Protein AF-A0A543PFN4-F1 (afdb_monomer)

Structure (mmCIF, N/CA/C/O backbone):
data_AF-A0A543PFN4-F1
#
_entry.id   AF-A0A543PFN4-F1
#
loop_
_atom_site.group_PDB
_atom_site.id
_atom_site.type_symbol
_atom_site.label_atom_id
_atom_site.label_alt_id
_atom_site.label_comp_id
_atom_site.label_asym_id
_atom_site.label_entity_id
_atom_site.label_seq_id
_atom_site.pdbx_PDB_ins_code
_atom_site.Cartn_x
_atom_site.Cartn_y
_atom_site.Cartn_z
_atom_site.occupancy
_atom_site.B_iso_or_equiv
_atom_site.auth_seq_id
_atom_site.auth_comp_id
_atom_site.auth_asym_id
_atom_site.auth_atom_id
_atom_site.pdbx_PDB_model_num
ATOM 1 N N . MET A 1 1 ? 2.706 -33.946 -6.725 1.00 44.59 1 MET A N 1
ATOM 2 C CA . MET A 1 1 ? 2.960 -35.315 -6.222 1.00 44.59 1 MET A CA 1
ATOM 3 C C . MET A 1 1 ? 3.548 -35.183 -4.825 1.00 44.59 1 MET A C 1
ATOM 5 O O . MET A 1 1 ? 4.395 -34.318 -4.661 1.00 44.59 1 MET A O 1
ATOM 9 N N . SER A 1 2 ? 3.053 -36.002 -3.886 1.00 44.12 2 SER A N 1
ATOM 10 C CA . SER A 1 2 ? 3.302 -36.035 -2.423 1.00 44.12 2 SER A CA 1
ATOM 11 C C . SER A 1 2 ? 2.624 -34.903 -1.629 1.00 44.12 2 SER A C 1
ATOM 13 O O . SER A 1 2 ? 3.077 -33.772 -1.717 1.00 44.12 2 SER A O 1
ATOM 15 N N . THR A 1 3 ? 1.421 -35.014 -1.039 1.00 48.22 3 THR A N 1
ATOM 16 C CA . THR A 1 3 ? 0.788 -35.905 -0.019 1.00 48.22 3 THR A CA 1
ATOM 17 C C . THR A 1 3 ? 1.288 -35.753 1.420 1.00 48.22 3 THR A C 1
ATOM 19 O O . THR A 1 3 ? 2.405 -36.172 1.700 1.00 48.22 3 THR A O 1
ATOM 22 N N . GLN A 1 4 ? 0.347 -35.317 2.282 1.00 48.16 4 GLN A N 1
ATOM 23 C CA . GLN A 1 4 ? 0.142 -35.650 3.710 1.00 48.16 4 GLN A CA 1
ATOM 24 C C . GLN A 1 4 ? 1.246 -35.217 4.701 1.00 48.16 4 GLN A C 1
ATOM 26 O O . GLN A 1 4 ? 2.416 -35.181 4.368 1.00 48.16 4 GLN A O 1
ATOM 31 N N . ASP A 1 5 ? 0.948 -34.817 5.937 1.00 43.50 5 ASP A N 1
ATOM 32 C CA . ASP A 1 5 ? -0.002 -35.452 6.848 1.00 43.50 5 ASP A CA 1
ATOM 33 C C . ASP A 1 5 ? -0.448 -34.517 7.992 1.00 43.50 5 ASP A C 1
ATOM 35 O O . ASP A 1 5 ? 0.232 -33.550 8.341 1.00 43.50 5 ASP A O 1
ATOM 39 N N . HIS A 1 6 ? -1.612 -34.835 8.551 1.00 47.38 6 HIS A N 1
ATOM 40 C CA . HIS A 1 6 ? -2.284 -34.164 9.657 1.00 47.38 6 HIS A CA 1
ATOM 41 C C . HIS A 1 6 ? -1.731 -34.589 11.024 1.00 47.38 6 HIS A C 1
ATOM 43 O O . HIS A 1 6 ? -1.431 -35.756 11.252 1.00 47.38 6 HIS A O 1
ATOM 49 N N . GLY A 1 7 ? -1.705 -33.650 11.971 1.00 44.53 7 GLY A N 1
ATOM 50 C CA . GLY A 1 7 ? -1.539 -33.925 13.397 1.00 44.53 7 GLY A CA 1
ATOM 51 C C . GLY A 1 7 ? -2.636 -33.220 14.182 1.00 44.53 7 GLY A C 1
ATOM 52 O O . GLY A 1 7 ? -2.530 -32.030 14.459 1.00 44.53 7 GLY A O 1
ATOM 53 N N . ASP A 1 8 ? -3.694 -33.966 14.482 1.00 39.47 8 ASP A N 1
ATOM 54 C CA . ASP A 1 8 ? -4.901 -33.548 15.189 1.00 39.47 8 ASP A CA 1
ATOM 55 C C . ASP A 1 8 ? -4.907 -34.153 16.613 1.00 39.47 8 ASP A C 1
ATOM 57 O O . ASP A 1 8 ? -4.459 -35.283 16.805 1.00 39.47 8 ASP A O 1
ATOM 61 N N . ARG A 1 9 ? -5.499 -33.413 17.563 1.00 38.22 9 ARG A N 1
ATOM 62 C CA . ARG A 1 9 ? -6.119 -33.845 18.844 1.00 38.22 9 ARG A CA 1
ATOM 63 C C . ARG A 1 9 ? -5.319 -34.462 20.012 1.00 38.22 9 ARG A C 1
ATOM 65 O O . ARG A 1 9 ? -4.848 -35.590 19.946 1.00 38.22 9 ARG A O 1
ATOM 72 N N . ALA A 1 10 ? -5.467 -33.821 21.183 1.00 38.88 10 ALA A N 1
ATOM 73 C CA . ALA A 1 10 ? -6.118 -34.342 22.414 1.00 38.88 10 ALA A CA 1
ATOM 74 C C . ALA A 1 10 ? -6.127 -33.209 23.480 1.00 38.88 10 ALA A C 1
ATOM 76 O O . ALA A 1 10 ? -5.078 -32.632 23.726 1.00 38.88 10 ALA A O 1
ATOM 77 N N . ALA A 1 11 ? -7.245 -32.665 23.984 1.00 39.31 11 ALA A N 1
ATOM 78 C CA . ALA A 1 11 ? -8.373 -33.207 24.765 1.00 39.31 11 ALA A CA 1
ATOM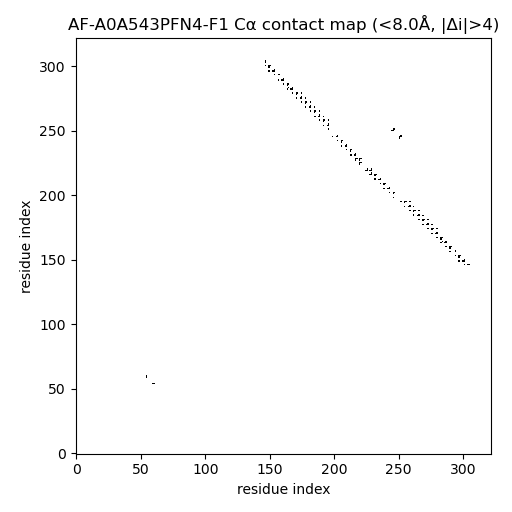 79 C C . ALA A 1 11 ? -8.185 -33.117 26.303 1.00 39.31 11 ALA A C 1
ATOM 81 O O . ALA A 1 11 ? -7.170 -33.562 26.828 1.00 39.31 11 ALA A O 1
ATOM 82 N N . ALA A 1 12 ? -9.260 -32.650 26.966 1.00 38.16 12 ALA A N 1
ATOM 83 C CA . ALA A 1 12 ? -9.566 -32.617 28.411 1.00 38.16 12 ALA A CA 1
ATOM 84 C C . ALA A 1 12 ? -8.877 -31.495 29.233 1.00 38.16 12 ALA A C 1
ATOM 86 O O . ALA A 1 12 ? -7.708 -31.214 29.033 1.00 38.16 12 ALA A O 1
ATOM 87 N N . ASN A 1 13 ? -9.513 -30.805 30.185 1.00 39.38 13 ASN A N 1
ATOM 88 C CA . ASN A 1 13 ? -10.738 -31.096 30.927 1.00 39.38 13 ASN A CA 1
ATOM 89 C C . ASN A 1 13 ? -11.316 -29.799 31.537 1.00 39.38 13 ASN A C 1
ATOM 91 O O . ASN A 1 13 ? -10.564 -28.905 31.919 1.00 39.38 13 ASN A O 1
ATOM 95 N N . ASP A 1 14 ? -12.640 -29.758 31.632 1.00 38.25 14 ASP A N 1
ATOM 96 C CA . ASP A 1 14 ? -13.491 -28.714 32.222 1.00 38.25 14 ASP A CA 1
ATOM 97 C C . ASP A 1 14 ? -13.809 -29.073 33.713 1.00 38.25 14 ASP A C 1
ATOM 99 O O . ASP A 1 14 ? -13.140 -29.948 34.272 1.00 38.25 14 ASP A O 1
ATOM 103 N N . PRO A 1 15 ? -14.813 -28.490 34.396 1.00 55.03 15 PRO A N 1
ATOM 104 C CA . PRO A 1 15 ? -14.722 -27.384 35.351 1.00 55.03 15 PRO A CA 1
ATOM 105 C C . PRO A 1 15 ? -14.960 -27.797 36.818 1.00 55.03 15 PRO A C 1
ATOM 107 O O . PRO A 1 15 ? -15.643 -28.772 37.128 1.00 55.03 15 PRO A O 1
ATOM 110 N N . GLY A 1 16 ? -14.464 -26.984 37.754 1.00 34.06 16 GLY A N 1
ATOM 111 C CA . GLY A 1 16 ? -14.762 -27.096 39.184 1.00 34.06 16 GLY A CA 1
ATOM 112 C C . GLY A 1 16 ? -15.677 -25.974 39.661 1.00 34.06 16 GLY A C 1
ATOM 113 O O . GLY A 1 16 ? -15.199 -24.962 40.165 1.00 34.06 16 GLY A O 1
ATOM 114 N N . ALA A 1 17 ? -16.987 -26.166 39.517 1.00 38.69 17 ALA A N 1
ATOM 115 C CA . ALA A 1 17 ? -18.002 -25.386 40.213 1.00 38.69 17 ALA A CA 1
ATOM 116 C C . ALA A 1 17 ? -17.993 -25.722 41.714 1.00 38.69 17 ALA A C 1
ATOM 118 O O . ALA A 1 17 ? -17.963 -26.894 42.089 1.00 38.69 17 ALA A O 1
ATOM 119 N N . SER A 1 18 ? -18.092 -24.708 42.572 1.00 41.12 18 SER A N 1
ATOM 120 C CA . SER A 1 18 ? -18.587 -24.890 43.936 1.00 41.12 18 SER A CA 1
ATOM 121 C C . SER A 1 18 ? -19.379 -23.655 44.340 1.00 41.12 18 SER A C 1
ATOM 123 O O . SER A 1 18 ? -18.841 -22.558 44.476 1.00 41.12 18 SER A O 1
ATOM 125 N N . ALA A 1 19 ? -20.687 -23.853 44.445 1.00 38.41 19 ALA A N 1
ATOM 126 C CA . ALA A 1 19 ? -21.658 -22.872 44.877 1.00 38.41 19 ALA A CA 1
ATOM 127 C C . ALA A 1 19 ? -21.970 -23.056 46.369 1.00 38.41 19 ALA A C 1
ATOM 129 O O . ALA A 1 19 ? -21.948 -24.173 46.881 1.00 38.41 19 ALA A O 1
ATOM 130 N N . SER A 1 20 ? -22.374 -21.940 46.979 1.00 37.69 20 SER A N 1
ATOM 131 C CA . SER A 1 20 ? -23.335 -21.849 48.087 1.00 37.69 20 SER A CA 1
ATOM 132 C C . SER A 1 20 ? -22.879 -22.307 49.479 1.00 37.69 20 SER A C 1
ATOM 134 O O . SER A 1 20 ? -22.676 -23.487 49.731 1.00 37.69 20 SER A O 1
ATOM 136 N N . ALA A 1 21 ? -22.906 -21.388 50.453 1.00 34.88 21 ALA A N 1
ATOM 137 C CA . ALA A 1 21 ? -24.073 -21.226 51.334 1.00 34.88 21 ALA A CA 1
ATO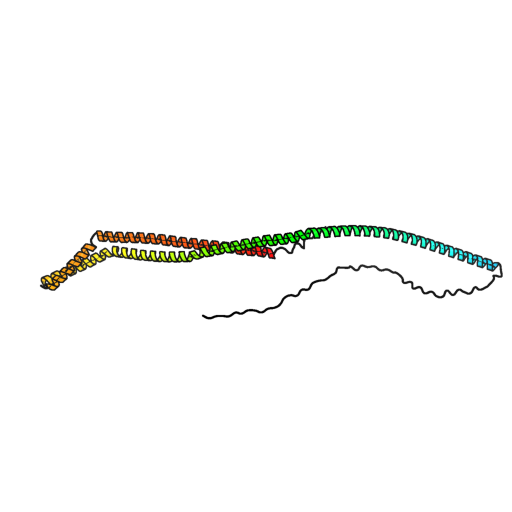M 138 C C . ALA A 1 21 ? -23.741 -20.467 52.645 1.00 34.88 21 ALA A C 1
ATOM 140 O O . ALA A 1 21 ? -22.900 -20.886 53.431 1.00 34.88 21 ALA A O 1
ATOM 141 N N . THR A 1 22 ? -24.557 -19.436 52.898 1.00 35.03 22 THR A N 1
ATOM 142 C CA . THR A 1 22 ? -25.267 -19.132 54.162 1.00 35.03 22 THR A CA 1
ATOM 143 C C . THR A 1 22 ? -24.575 -18.543 55.402 1.00 35.03 22 THR A C 1
ATOM 145 O O . THR A 1 22 ? -23.599 -19.069 55.918 1.00 35.03 22 THR A O 1
ATOM 148 N N . ALA A 1 23 ? -25.323 -17.571 55.950 1.00 37.72 23 ALA A N 1
ATOM 149 C CA . ALA A 1 23 ? -25.496 -17.164 57.351 1.00 37.72 23 ALA A CA 1
ATOM 150 C C . ALA A 1 23 ? -24.407 -16.244 57.934 1.00 37.72 23 ALA A C 1
ATOM 152 O O . ALA A 1 23 ? -23.281 -16.654 58.174 1.00 37.72 23 ALA A O 1
ATOM 153 N N . ALA A 1 24 ? -24.655 -14.935 58.023 1.00 37.72 24 ALA A N 1
ATOM 154 C CA . ALA A 1 24 ? -25.583 -14.254 58.940 1.00 37.72 24 ALA A CA 1
ATOM 155 C C . ALA A 1 24 ? -25.111 -14.332 60.399 1.00 37.72 24 ALA A C 1
ATOM 157 O O . ALA A 1 24 ? -25.132 -15.378 61.044 1.00 37.72 24 ALA A O 1
ATOM 158 N N . GLU A 1 25 ? -24.662 -13.167 60.855 1.00 40.69 25 GLU A N 1
ATOM 159 C CA . GLU A 1 25 ? -24.307 -12.798 62.214 1.00 40.69 25 GLU A CA 1
ATOM 160 C C . GLU A 1 25 ? -25.448 -13.076 63.196 1.00 40.69 25 GLU A C 1
ATOM 162 O O . GLU A 1 25 ? -26.590 -12.712 62.934 1.00 40.69 25 GLU A O 1
ATOM 167 N N . GLU A 1 26 ? -25.121 -13.566 64.391 1.00 37.31 26 GLU A N 1
ATOM 168 C CA . GLU A 1 26 ? -25.907 -13.222 65.573 1.00 37.31 26 GLU A CA 1
ATOM 169 C C . GLU A 1 26 ? -24.992 -13.026 66.782 1.00 37.31 26 GLU A C 1
ATOM 171 O O . GLU A 1 26 ? -24.197 -13.880 67.180 1.00 37.31 26 GLU A O 1
ATOM 176 N N . ARG A 1 27 ? -25.074 -11.807 67.315 1.00 40.34 27 ARG A N 1
ATOM 177 C CA . ARG A 1 27 ? -24.307 -11.283 68.438 1.00 40.34 27 ARG A CA 1
ATOM 178 C C . ARG A 1 27 ? -24.826 -11.883 69.738 1.00 40.34 27 ARG A C 1
ATOM 180 O O . ARG A 1 27 ? -25.995 -11.743 70.081 1.00 40.34 27 ARG A O 1
ATOM 187 N N . THR A 1 28 ? -23.925 -12.459 70.519 1.00 41.06 28 THR A N 1
ATOM 188 C CA . THR A 1 28 ? -24.177 -12.848 71.905 1.00 41.06 28 THR A CA 1
ATOM 189 C C . THR A 1 28 ? -24.062 -11.627 72.824 1.00 41.06 28 THR A C 1
ATOM 191 O O . THR A 1 28 ? -22.956 -11.155 73.090 1.00 41.06 28 THR A O 1
ATOM 194 N N . SER A 1 29 ? -25.185 -11.134 73.349 1.00 45.00 29 SER A N 1
ATOM 195 C CA . SER A 1 29 ? -25.230 -10.297 74.557 1.00 45.00 29 SER A CA 1
ATOM 196 C C . SER A 1 29 ? -26.136 -10.991 75.575 1.00 45.00 29 SER A C 1
ATOM 198 O O . SER A 1 29 ? -27.311 -11.206 75.311 1.00 45.00 29 SER A O 1
ATOM 200 N N . SER A 1 30 ? -25.561 -11.514 76.658 1.00 39.91 30 SER A N 1
ATOM 201 C CA . SER A 1 30 ? -25.662 -10.899 77.989 1.00 39.91 30 SER A CA 1
ATOM 202 C C . SER A 1 30 ? -27.103 -10.759 78.483 1.00 39.91 30 SER A C 1
ATOM 204 O O . SER A 1 30 ? -27.809 -9.838 78.082 1.00 39.91 30 SER A O 1
ATOM 206 N N . THR A 1 31 ? -27.523 -11.627 79.402 1.00 40.31 31 THR A N 1
ATOM 207 C CA . THR A 1 31 ? -27.777 -11.237 80.801 1.00 40.31 31 THR A CA 1
ATOM 208 C C . THR A 1 31 ? -28.222 -12.446 81.620 1.00 40.31 31 THR A C 1
ATOM 210 O O . THR A 1 31 ? -29.062 -13.243 81.203 1.00 40.31 31 THR A O 1
ATOM 213 N N . ASP A 1 32 ? -27.606 -12.564 82.793 1.00 36.50 32 ASP A N 1
ATOM 214 C CA . ASP A 1 32 ? -28.134 -13.249 83.964 1.00 36.50 32 ASP A CA 1
ATOM 215 C C . ASP A 1 32 ? -29.606 -12.871 84.202 1.00 36.50 32 ASP A C 1
ATOM 217 O O . ASP A 1 32 ? -29.969 -11.707 84.071 1.00 36.50 32 ASP A O 1
ATOM 221 N N . ASP A 1 33 ? -30.458 -13.828 84.570 1.00 35.16 33 ASP A N 1
ATOM 222 C CA . ASP A 1 33 ? -30.909 -13.952 85.961 1.00 35.16 33 ASP A CA 1
ATOM 223 C C . ASP A 1 33 ? -32.014 -15.013 86.116 1.00 35.16 33 ASP A C 1
ATOM 225 O O . ASP A 1 33 ? -33.065 -14.984 85.479 1.00 35.16 33 ASP A O 1
ATOM 229 N N . SER A 1 34 ? -31.762 -15.929 87.048 1.00 47.56 34 SER A N 1
ATOM 230 C CA . SER A 1 34 ? -32.707 -16.374 88.075 1.00 47.56 34 SER A CA 1
ATOM 231 C C . SER A 1 34 ? -34.177 -16.624 87.692 1.00 47.56 34 SER A C 1
ATOM 233 O O . SER A 1 34 ? -35.042 -15.766 87.850 1.00 47.56 34 SER A O 1
ATOM 235 N N . ALA A 1 35 ? -34.513 -17.892 87.433 1.00 36.09 35 ALA A N 1
ATOM 236 C CA . ALA A 1 35 ? -35.845 -18.422 87.729 1.00 36.09 35 ALA A CA 1
ATOM 237 C C . ALA A 1 35 ? -35.723 -19.784 88.426 1.00 36.09 35 ALA A C 1
ATOM 239 O O . ALA A 1 35 ? -35.416 -20.814 87.825 1.00 36.09 35 ALA A O 1
ATOM 240 N N . GLY A 1 36 ? -35.927 -19.761 89.744 1.00 40.38 36 GLY A N 1
ATOM 241 C CA . GLY A 1 36 ? -35.867 -20.923 90.616 1.00 40.38 36 GLY A CA 1
ATOM 242 C C . GLY A 1 36 ? -36.894 -21.993 90.248 1.00 40.38 36 GLY A C 1
ATOM 243 O O . GLY A 1 36 ? -38.103 -21.776 90.310 1.00 40.38 36 GLY A O 1
ATOM 244 N N . SER A 1 37 ? -36.397 -23.196 89.962 1.00 38.22 37 SER A N 1
ATOM 245 C CA . SER A 1 37 ? -37.171 -24.434 90.045 1.00 38.22 37 SER A CA 1
ATOM 246 C C . SER A 1 37 ? -37.462 -24.757 91.514 1.00 38.22 37 SER A C 1
ATOM 248 O O . SER A 1 37 ? -36.710 -25.468 92.181 1.00 38.22 37 SER A O 1
ATOM 250 N N . ALA A 1 38 ? -38.577 -24.245 92.033 1.00 39.44 38 ALA A N 1
ATOM 251 C CA . ALA A 1 38 ? -39.166 -24.725 93.278 1.00 39.44 38 ALA A CA 1
ATOM 252 C C . ALA A 1 38 ? -39.851 -26.076 93.017 1.00 39.44 38 ALA A C 1
ATOM 254 O O . ALA A 1 38 ? -41.044 -26.166 92.728 1.00 39.44 38 ALA A O 1
ATOM 255 N N . LYS A 1 39 ? -39.062 -27.150 93.109 1.00 41.78 39 LYS A N 1
ATOM 256 C CA . LYS A 1 39 ? -39.553 -28.525 93.185 1.00 41.78 39 LYS A CA 1
ATOM 257 C C . LYS A 1 39 ? -40.351 -28.665 94.479 1.00 41.78 39 LYS A C 1
ATOM 259 O O . LYS A 1 39 ? -39.794 -28.728 95.572 1.00 41.78 39 LYS A O 1
ATOM 264 N N . GLY A 1 40 ? -41.671 -28.699 94.338 1.00 47.06 40 GLY A N 1
ATOM 265 C CA . GLY A 1 40 ? -42.575 -29.103 95.398 1.00 47.06 40 GLY A CA 1
ATOM 266 C C . GLY A 1 40 ? -42.228 -30.511 95.875 1.00 47.06 40 GLY A C 1
ATOM 267 O O . GLY A 1 40 ? -42.367 -31.482 95.137 1.00 47.06 40 GLY A O 1
ATOM 268 N N . ALA A 1 41 ? -41.815 -30.616 97.132 1.00 38.16 41 ALA A N 1
ATOM 269 C CA . ALA A 1 41 ? -41.883 -31.841 97.903 1.00 38.16 41 ALA A CA 1
ATOM 270 C C . ALA A 1 41 ? -42.653 -31.522 99.183 1.00 38.16 41 ALA A C 1
ATOM 272 O O . ALA A 1 41 ? -42.131 -31.001 100.164 1.00 38.16 41 ALA A O 1
ATOM 273 N N . ARG A 1 42 ? -43.952 -31.820 99.114 1.00 41.66 42 ARG A N 1
ATOM 274 C CA . ARG A 1 42 ? -44.775 -32.173 100.266 1.00 41.66 42 ARG A CA 1
ATOM 275 C C . ARG A 1 42 ? -43.993 -33.162 101.128 1.00 41.66 42 ARG A C 1
ATOM 277 O O . ARG A 1 42 ? -43.566 -34.173 100.583 1.00 41.66 42 ARG A O 1
ATOM 284 N N . GLN A 1 43 ? -43.907 -32.931 102.435 1.00 37.62 43 GLN A N 1
ATOM 285 C CA . GLN A 1 43 ? -44.125 -33.964 103.455 1.00 37.62 43 GLN A CA 1
ATOM 286 C C . GLN A 1 43 ? -43.941 -33.391 104.862 1.00 37.62 43 GLN A C 1
ATOM 288 O O . GLN A 1 43 ? -42.921 -32.793 105.180 1.00 37.62 43 GLN A O 1
ATOM 293 N N . GLY A 1 44 ? -44.927 -33.658 105.719 1.00 36.44 44 GLY A N 1
ATOM 294 C CA . GLY A 1 44 ? -44.655 -33.869 107.136 1.00 36.44 44 GLY A CA 1
ATOM 295 C C . GLY A 1 44 ? -44.793 -32.669 108.063 1.00 36.44 44 GLY A C 1
ATOM 296 O O . GLY A 1 44 ? -44.012 -32.547 109.000 1.00 36.44 44 GLY A O 1
ATOM 297 N N . GLY A 1 45 ? -45.822 -31.837 107.884 1.00 36.09 45 GLY A N 1
ATOM 298 C CA . GLY A 1 45 ? -46.397 -31.121 109.023 1.00 36.09 45 GLY A CA 1
ATOM 299 C C . GLY A 1 45 ? -46.919 -32.145 110.032 1.00 36.09 45 GLY A C 1
ATOM 300 O O . GLY A 1 45 ? -48.045 -32.618 109.913 1.00 36.09 45 GLY A O 1
ATOM 301 N N . LYS A 1 46 ? -46.072 -32.535 110.988 1.00 39.66 46 LYS A N 1
ATOM 302 C CA . LYS A 1 46 ? -46.458 -33.273 112.188 1.00 39.66 46 LYS A CA 1
ATOM 303 C C . LYS A 1 46 ? -47.267 -32.301 113.040 1.00 39.66 46 LYS A C 1
ATOM 305 O O . LYS A 1 46 ? -46.706 -31.531 113.813 1.00 39.66 46 LYS A O 1
ATOM 310 N N . THR A 1 47 ? -48.580 -32.284 112.832 1.00 41.47 47 THR A N 1
ATOM 311 C CA . THR A 1 47 ? -49.522 -31.695 113.782 1.00 41.47 47 THR A CA 1
ATOM 312 C C . THR A 1 47 ? -49.253 -32.330 115.149 1.00 41.47 47 THR A C 1
ATOM 314 O O . THR A 1 47 ? -49.270 -33.563 115.239 1.00 41.47 47 THR A O 1
ATOM 317 N N . PRO A 1 48 ? -48.955 -31.547 116.199 1.00 43.53 48 PRO A N 1
ATOM 318 C CA . PRO A 1 48 ? -48.986 -32.069 117.553 1.00 43.53 48 PRO A CA 1
ATOM 319 C C . PRO A 1 48 ? -50.414 -32.554 117.822 1.00 43.53 48 PRO A C 1
ATOM 321 O O . PRO A 1 48 ? -51.378 -31.943 117.354 1.00 43.53 48 PRO A O 1
ATOM 324 N N . ALA A 1 49 ? -50.541 -33.692 118.502 1.00 39.53 49 ALA A N 1
ATOM 325 C CA . ALA A 1 49 ? -51.822 -34.172 118.999 1.00 39.53 49 ALA A CA 1
ATOM 326 C C . ALA A 1 49 ? -52.556 -33.024 119.725 1.00 39.53 49 ALA A C 1
ATOM 328 O O . ALA A 1 49 ? -51.882 -32.227 120.385 1.00 39.53 49 ALA A O 1
ATOM 329 N N . PRO A 1 50 ? -53.890 -32.899 119.612 1.00 42.22 50 PRO A N 1
ATOM 330 C CA . PRO A 1 50 ? -54.626 -32.035 120.520 1.00 42.22 50 PRO A CA 1
ATOM 331 C C . PRO A 1 50 ? -54.416 -32.608 121.922 1.00 42.22 50 PRO A C 1
ATOM 333 O O . PRO A 1 50 ? -54.902 -33.696 122.224 1.00 42.22 50 PRO A O 1
ATOM 336 N N . ASP A 1 51 ? -53.605 -31.933 122.734 1.00 39.34 51 ASP A N 1
ATOM 337 C CA . ASP A 1 51 ? -53.539 -32.232 124.155 1.00 39.34 51 ASP A CA 1
ATOM 338 C C . ASP A 1 51 ? -54.876 -31.765 124.729 1.00 39.34 51 ASP A C 1
ATOM 340 O O . ASP A 1 51 ? -55.166 -30.568 124.785 1.00 39.34 51 ASP A O 1
ATOM 344 N N . ASP A 1 52 ? -55.728 -32.743 125.017 1.00 48.66 52 ASP A N 1
ATOM 345 C CA . ASP A 1 52 ? -57.106 -32.626 125.488 1.00 48.66 52 ASP A CA 1
ATOM 346 C C . ASP A 1 52 ? -57.106 -32.179 126.961 1.00 48.66 52 ASP A C 1
ATOM 348 O O . ASP A 1 52 ? -57.553 -32.880 127.865 1.00 48.66 52 ASP A O 1
ATOM 352 N N . SER A 1 53 ? -56.499 -31.018 127.217 1.00 49.88 53 SER A N 1
ATOM 353 C CA . SER A 1 53 ? -56.448 -30.376 128.527 1.00 49.88 53 SER A CA 1
ATOM 354 C C . SER A 1 53 ? -57.520 -29.294 128.585 1.00 49.88 53 SER A C 1
ATOM 356 O O . SER A 1 53 ? -57.340 -28.150 128.163 1.00 49.88 53 SER A O 1
ATOM 358 N N . THR A 1 54 ? -58.684 -29.676 129.104 1.00 48.91 54 THR A N 1
ATOM 359 C CA . THR A 1 54 ? -59.689 -28.732 129.594 1.00 48.91 54 THR A CA 1
ATOM 360 C C . THR A 1 54 ? -59.065 -27.868 130.700 1.00 48.91 54 THR A C 1
ATOM 362 O O . THR A 1 54 ? -58.556 -28.420 131.673 1.00 48.91 54 THR A O 1
ATOM 365 N N . PRO A 1 55 ? -59.052 -26.528 130.574 1.00 50.75 55 PRO A N 1
ATOM 366 C CA . PRO A 1 55 ? -58.456 -25.657 131.584 1.00 50.75 55 PRO A CA 1
ATOM 367 C C . PRO A 1 55 ? -59.344 -25.594 132.837 1.00 50.75 55 PRO A C 1
ATOM 369 O O . PRO A 1 55 ? -60.451 -25.059 132.785 1.00 50.75 55 PRO A O 1
ATOM 372 N N . ASP A 1 56 ? -58.842 -26.104 133.965 1.00 53.75 56 ASP A N 1
ATOM 373 C CA . ASP A 1 56 ? -59.599 -26.257 135.220 1.00 53.75 56 ASP A CA 1
ATOM 374 C C . ASP A 1 56 ? -59.529 -25.031 136.160 1.00 53.75 56 ASP A C 1
ATOM 376 O O . ASP A 1 56 ? -60.109 -25.048 137.249 1.00 53.75 56 ASP A O 1
ATOM 380 N N . THR A 1 57 ? -58.885 -23.918 135.764 1.00 60.50 57 THR A N 1
ATOM 381 C CA . THR A 1 57 ? -58.898 -22.666 136.552 1.00 60.50 57 THR A CA 1
ATOM 382 C C . THR A 1 57 ? -58.995 -21.373 135.721 1.00 60.50 57 THR A C 1
ATOM 384 O O . THR A 1 57 ? -58.419 -21.222 134.643 1.00 60.50 57 THR A O 1
ATOM 387 N N . LEU A 1 58 ? -59.708 -20.371 136.261 1.00 67.19 58 LEU A N 1
ATOM 388 C CA . LEU A 1 58 ? -59.964 -19.062 135.627 1.00 67.19 58 LEU A CA 1
ATOM 389 C C . LEU A 1 58 ? -58.675 -18.284 135.273 1.00 67.19 58 LEU A C 1
ATOM 391 O O . LEU A 1 58 ? -58.655 -17.518 134.307 1.00 67.19 58 LEU A O 1
ATOM 395 N N . GLY A 1 59 ? -57.601 -18.469 136.049 1.00 73.44 59 GLY A N 1
ATOM 396 C CA . GLY A 1 59 ? -56.309 -17.806 135.837 1.00 73.44 59 GLY A CA 1
ATOM 397 C C . GLY A 1 59 ? -55.584 -18.280 134.574 1.00 73.44 59 GLY A C 1
ATOM 398 O O . GLY A 1 59 ? -55.040 -17.455 133.838 1.00 73.44 59 GLY A O 1
ATOM 399 N N . GLU A 1 60 ? -55.645 -19.580 134.279 1.00 65.88 60 GLU A N 1
ATOM 400 C CA . GLU A 1 60 ? -55.064 -20.182 133.072 1.00 65.88 60 GLU A CA 1
ATOM 401 C C . GLU A 1 60 ? -55.861 -19.810 131.822 1.00 65.88 60 GLU A C 1
ATOM 403 O O . GLU A 1 60 ? -55.276 -19.438 130.806 1.00 65.88 60 GLU A O 1
ATOM 408 N N . LEU A 1 61 ? -57.192 -19.763 131.931 1.00 72.38 61 LEU A N 1
ATOM 409 C CA . LEU A 1 61 ? -58.071 -19.249 130.878 1.00 72.38 61 LEU A CA 1
ATOM 410 C C . LEU A 1 61 ? -57.733 -17.800 130.496 1.00 72.38 61 LEU A C 1
ATOM 412 O O . LEU A 1 61 ? -57.671 -17.482 129.313 1.00 72.38 61 LEU A O 1
ATOM 416 N N . MET A 1 62 ? -57.455 -16.925 131.469 1.00 77.38 62 MET A N 1
ATOM 417 C CA . MET A 1 62 ? -57.084 -15.524 131.214 1.00 77.38 62 MET A CA 1
ATOM 418 C C . MET A 1 62 ? -55.667 -15.360 130.640 1.00 77.38 62 MET A C 1
ATOM 420 O O . MET A 1 62 ? -55.414 -14.410 129.893 1.00 77.38 62 MET A O 1
ATOM 424 N N . ALA A 1 63 ? -54.731 -16.244 130.993 1.00 77.38 63 ALA A N 1
ATOM 425 C CA . ALA A 1 63 ? -53.383 -16.258 130.427 1.00 77.38 63 ALA A CA 1
ATOM 426 C C . ALA A 1 63 ? -53.393 -16.763 128.975 1.00 77.38 63 ALA A C 1
ATOM 428 O O . ALA A 1 63 ? -52.810 -16.120 128.101 1.00 77.38 63 ALA A O 1
ATOM 429 N N . GLU A 1 64 ? -54.134 -17.837 128.705 1.00 79.44 64 GLU A N 1
ATOM 430 C CA . GLU A 1 64 ? -54.350 -18.377 127.362 1.00 79.44 64 GLU A CA 1
ATOM 431 C C . GLU A 1 64 ? -55.125 -17.386 126.481 1.00 79.44 64 GLU A C 1
ATOM 433 O O . GLU A 1 64 ? -54.782 -17.198 125.314 1.00 79.44 64 GLU A O 1
ATOM 438 N N . LEU A 1 65 ? -56.095 -16.648 127.041 1.00 82.88 65 LEU A N 1
ATOM 439 C CA . LEU A 1 65 ? -56.785 -15.579 126.317 1.00 82.88 65 LEU A CA 1
ATOM 440 C C . LEU A 1 65 ? -55.813 -14.472 125.896 1.00 82.88 65 LEU A C 1
ATOM 442 O O . LEU A 1 65 ? -55.812 -14.080 124.735 1.00 82.88 65 LEU A O 1
ATOM 446 N N . ARG A 1 66 ? -54.959 -13.984 126.811 1.00 82.81 66 ARG A N 1
ATOM 447 C CA . ARG A 1 66 ? -53.951 -12.950 126.501 1.00 82.81 66 ARG A CA 1
ATOM 448 C C . ARG A 1 66 ? -52.920 -13.440 125.491 1.00 82.81 66 ARG A C 1
ATOM 450 O O . ARG A 1 66 ? -52.541 -12.679 124.602 1.00 82.81 66 ARG A O 1
ATOM 457 N N . LYS A 1 67 ? -52.493 -14.699 125.605 1.00 84.19 67 LYS A N 1
ATOM 458 C CA . LYS A 1 67 ? -51.580 -15.340 124.658 1.00 84.19 67 LYS A CA 1
ATOM 459 C C . LYS A 1 67 ? -52.201 -15.387 123.264 1.00 84.19 67 LYS A C 1
ATOM 461 O O . LYS A 1 67 ? -51.628 -14.795 122.349 1.00 84.19 67 LYS A O 1
ATOM 466 N N . ARG A 1 68 ? -53.415 -15.936 123.140 1.00 82.44 68 ARG A N 1
ATOM 467 C CA . ARG A 1 68 ? -54.193 -15.955 121.889 1.00 82.44 68 ARG A CA 1
ATOM 468 C C . ARG A 1 68 ? -54.446 -14.557 121.342 1.00 82.44 68 ARG A C 1
ATOM 470 O O . ARG A 1 68 ? -54.380 -14.360 120.137 1.00 82.44 68 ARG A O 1
ATOM 477 N N . GLN A 1 69 ? -54.702 -13.570 122.198 1.00 84.31 69 GLN A N 1
ATOM 478 C CA . GLN A 1 69 ? -54.918 -12.181 121.788 1.00 84.31 69 GLN A CA 1
ATOM 479 C C . GLN A 1 69 ? -53.633 -11.546 121.233 1.00 84.31 69 GLN A C 1
ATOM 481 O O . GLN A 1 69 ? -53.686 -10.819 120.242 1.00 84.31 69 GLN A O 1
ATOM 486 N N . SER A 1 70 ? -52.475 -11.852 121.827 1.00 83.56 70 SER A N 1
ATOM 487 C CA . SER A 1 70 ? -51.171 -11.401 121.327 1.00 83.56 70 SER A CA 1
ATOM 488 C C . SER A 1 70 ? -50.775 -12.108 120.026 1.00 83.56 70 SER A C 1
ATOM 490 O O . SER A 1 70 ? -50.305 -11.449 119.102 1.00 83.56 70 SER A O 1
ATOM 492 N N . GLU A 1 71 ? -51.046 -13.412 119.916 1.00 85.00 71 GLU A N 1
ATOM 493 C CA . GLU A 1 71 ? -50.835 -14.216 118.707 1.00 85.00 71 GLU A CA 1
ATOM 494 C C . GLU A 1 71 ? -51.761 -13.755 117.574 1.00 85.00 71 GLU A C 1
ATOM 496 O O . GLU A 1 71 ? -51.340 -13.632 116.427 1.00 85.00 71 GLU A O 1
ATOM 501 N N . LEU A 1 72 ? -53.009 -13.398 117.887 1.00 86.06 72 LEU A N 1
ATOM 502 C CA . LEU A 1 72 ? -53.924 -12.754 116.945 1.00 86.06 72 LEU A CA 1
ATOM 503 C C . LEU A 1 72 ? -53.394 -11.391 116.501 1.00 86.06 72 LEU A C 1
ATOM 505 O O . LEU A 1 72 ? -53.401 -11.100 115.310 1.00 86.06 72 LEU A O 1
ATOM 509 N N . ALA A 1 73 ? -52.902 -10.558 117.419 1.00 85.88 73 ALA A N 1
ATOM 510 C CA . ALA A 1 73 ? -52.366 -9.243 117.077 1.00 85.88 73 ALA A CA 1
ATOM 511 C C . ALA A 1 73 ? -51.123 -9.333 116.172 1.00 85.88 73 ALA A C 1
ATOM 513 O O . ALA A 1 73 ? -51.007 -8.571 115.207 1.00 85.88 73 ALA A O 1
ATOM 514 N N . THR A 1 74 ? -50.212 -10.274 116.435 1.00 87.94 74 THR A N 1
ATOM 515 C CA . THR A 1 74 ? -49.043 -10.521 115.577 1.00 87.94 74 THR A CA 1
ATOM 516 C C . THR A 1 74 ? -49.449 -11.103 114.227 1.00 87.94 74 THR A C 1
ATOM 518 O O . THR A 1 74 ? -48.965 -10.616 113.205 1.00 87.94 74 THR A O 1
ATOM 521 N N . THR A 1 75 ? -50.397 -12.043 114.194 1.00 87.88 75 THR A N 1
ATOM 522 C CA . THR A 1 75 ? -50.941 -12.618 112.951 1.00 87.88 75 THR A CA 1
ATOM 523 C C . THR A 1 75 ? -51.646 -11.556 112.106 1.00 87.88 75 THR A C 1
ATOM 525 O O . THR A 1 75 ? -51.433 -11.481 110.899 1.00 87.88 75 THR A O 1
ATOM 528 N N . ILE A 1 76 ? -52.421 -10.660 112.724 1.00 88.12 76 ILE A N 1
ATOM 529 C CA . ILE A 1 76 ? -53.060 -9.523 112.046 1.00 88.12 76 ILE A CA 1
ATOM 530 C C . ILE A 1 76 ? -52.001 -8.565 111.489 1.00 88.12 76 ILE A C 1
ATOM 532 O O . ILE A 1 76 ? -52.132 -8.094 110.359 1.00 88.12 76 ILE A O 1
ATOM 536 N N . LYS A 1 77 ? -50.937 -8.275 112.248 1.00 90.81 77 LYS A N 1
ATOM 537 C CA . LYS A 1 77 ? -49.845 -7.401 111.794 1.00 90.81 77 LYS A CA 1
ATOM 538 C C . LYS A 1 77 ? -49.083 -8.011 110.612 1.00 90.81 77 LYS A C 1
ATOM 540 O O . LYS A 1 77 ? -48.844 -7.310 109.631 1.00 90.81 77 LYS A O 1
ATOM 545 N N . GLN A 1 78 ? -48.749 -9.300 110.677 1.00 88.88 78 GLN A N 1
ATOM 546 C CA . GLN A 1 78 ? -48.115 -10.037 109.578 1.00 88.88 78 GLN A CA 1
ATOM 547 C C . GLN A 1 78 ? -49.038 -10.137 108.355 1.00 88.88 78 GLN A C 1
ATOM 549 O O . GLN A 1 78 ? -48.590 -9.916 107.233 1.00 88.88 78 GLN A O 1
ATOM 554 N N . GLY A 1 79 ? -50.334 -10.379 108.568 1.00 89.88 79 GLY A N 1
ATOM 555 C CA . GLY A 1 79 ? -51.346 -10.399 107.513 1.00 89.88 79 GLY A CA 1
ATOM 556 C C . GLY A 1 79 ? -51.464 -9.058 106.788 1.00 89.88 79 GLY A C 1
ATOM 557 O O . GLY A 1 79 ? -51.443 -9.028 105.562 1.00 89.88 79 GLY A O 1
ATOM 558 N N . LYS A 1 80 ? -51.494 -7.938 107.525 1.00 91.19 80 LYS A N 1
ATOM 559 C CA . LYS A 1 80 ? -51.495 -6.584 106.940 1.00 91.19 80 LYS A CA 1
ATOM 560 C C . LYS A 1 80 ? -50.226 -6.287 106.146 1.00 91.19 80 LYS A C 1
ATOM 562 O O . LYS A 1 80 ? -50.321 -5.743 105.051 1.00 91.19 80 LYS A O 1
ATOM 567 N N . ALA A 1 81 ? -49.056 -6.654 106.672 1.00 88.88 81 ALA A N 1
ATOM 568 C CA . ALA A 1 81 ? -47.792 -6.479 105.958 1.00 88.88 81 ALA A CA 1
ATOM 569 C C . ALA A 1 81 ? -47.760 -7.302 104.658 1.00 88.88 81 ALA A C 1
ATOM 571 O O . ALA A 1 81 ? -47.377 -6.787 103.615 1.00 88.88 81 ALA A O 1
ATOM 572 N N . SER A 1 82 ? -48.237 -8.550 104.697 1.00 90.31 82 SER A N 1
ATOM 573 C CA . SER A 1 82 ? -48.326 -9.411 103.513 1.00 90.31 82 SER A CA 1
ATOM 574 C C . SER A 1 82 ? -49.364 -8.923 102.495 1.00 90.31 82 SER A C 1
ATOM 576 O O . SER A 1 82 ? -49.163 -9.096 101.295 1.00 90.31 82 SER A O 1
ATOM 578 N N . LEU A 1 83 ? -50.462 -8.307 102.946 1.00 91.75 83 LEU A N 1
ATOM 579 C CA . LEU A 1 83 ? -51.445 -7.676 102.064 1.00 91.75 83 LEU A CA 1
ATOM 580 C C . LEU A 1 83 ? -50.838 -6.462 101.350 1.00 91.75 83 LEU A C 1
ATOM 582 O O . LEU A 1 83 ? -50.916 -6.391 100.130 1.00 91.75 83 LEU A O 1
ATOM 586 N N . ALA A 1 84 ? -50.180 -5.566 102.090 1.00 92.06 84 ALA A N 1
ATOM 587 C CA . ALA A 1 84 ? -49.524 -4.390 101.519 1.00 92.06 84 ALA A CA 1
ATOM 588 C C . ALA A 1 84 ? -48.418 -4.773 100.518 1.00 92.06 84 ALA A C 1
ATOM 590 O O . ALA A 1 84 ? -48.297 -4.159 99.459 1.00 92.06 84 ALA A O 1
ATOM 591 N N . ASP A 1 85 ? -47.642 -5.822 100.813 1.00 93.00 85 ASP A N 1
ATOM 592 C CA . ASP A 1 85 ? -46.623 -6.335 99.894 1.00 93.00 85 ASP A CA 1
ATOM 593 C C . ASP A 1 85 ? -47.255 -6.942 98.628 1.00 93.00 85 ASP A C 1
ATOM 595 O O . ASP A 1 85 ? -46.820 -6.652 97.513 1.00 93.00 85 ASP A O 1
ATOM 599 N N . ARG A 1 86 ? -48.360 -7.694 98.766 1.00 93.81 86 ARG A N 1
ATOM 600 C CA . ARG A 1 86 ? -49.140 -8.187 97.616 1.00 93.81 86 ARG A CA 1
ATOM 601 C C . ARG A 1 86 ? -49.749 -7.058 96.787 1.00 93.81 86 ARG A C 1
ATOM 603 O O . ARG A 1 86 ? -49.741 -7.155 95.565 1.00 93.81 86 ARG A O 1
ATOM 610 N N . GLU A 1 87 ? -50.260 -6.001 97.411 1.00 93.50 87 GLU A N 1
ATOM 611 C CA . GLU A 1 87 ? -50.791 -4.823 96.713 1.00 93.50 87 GLU A CA 1
ATOM 612 C C . GLU A 1 87 ? -49.688 -4.088 95.941 1.00 93.50 87 GLU A C 1
ATOM 614 O O . GLU A 1 87 ? -49.877 -3.744 94.773 1.00 93.50 87 GLU A O 1
ATOM 619 N N . SER A 1 88 ? -48.511 -3.914 96.549 1.00 92.38 88 SER A N 1
ATOM 620 C CA . SER A 1 88 ? -47.326 -3.347 95.892 1.00 92.38 88 SER A CA 1
ATOM 621 C C . SER A 1 88 ? -46.883 -4.194 94.691 1.00 92.38 88 SER A C 1
ATOM 623 O O . SER A 1 88 ? -46.702 -3.674 93.585 1.00 92.38 88 SER A O 1
ATOM 625 N N . GLN A 1 89 ? -46.797 -5.519 94.859 1.00 93.06 89 GLN A N 1
ATOM 626 C CA . GLN A 1 89 ? -46.504 -6.449 93.765 1.00 93.06 89 GLN A CA 1
ATOM 627 C C . GLN A 1 89 ? -47.566 -6.380 92.662 1.00 93.06 89 GLN A C 1
ATOM 629 O O . GLN A 1 89 ? -47.221 -6.334 91.483 1.00 93.06 89 GLN A O 1
ATOM 634 N N . GLN A 1 90 ? -48.850 -6.299 93.017 1.00 95.06 90 GLN A N 1
ATOM 635 C CA . GLN A 1 90 ? -49.937 -6.159 92.051 1.00 95.06 90 GLN A CA 1
ATOM 636 C C . GLN A 1 90 ? -49.827 -4.849 91.259 1.00 95.06 90 GLN A C 1
ATOM 638 O O . GLN A 1 90 ? -50.036 -4.853 90.046 1.00 95.06 90 GLN A O 1
ATOM 643 N N . GLN A 1 91 ? -49.487 -3.730 91.906 1.00 94.56 91 GLN A N 1
ATOM 644 C CA . GLN A 1 91 ? -49.252 -2.460 91.213 1.00 94.56 91 GLN A CA 1
ATOM 645 C C . GLN A 1 91 ? -48.046 -2.538 90.269 1.00 94.56 91 GLN A C 1
ATOM 647 O O . GLN A 1 91 ? -48.129 -2.056 89.138 1.00 94.56 91 GLN A O 1
ATOM 652 N N . LYS A 1 92 ? -46.954 -3.191 90.691 1.00 95.69 92 LYS A N 1
ATOM 653 C CA . LYS A 1 92 ? -45.772 -3.415 89.846 1.00 95.69 92 LYS A CA 1
ATOM 654 C C . LYS A 1 92 ? -46.115 -4.250 88.611 1.00 95.69 92 LYS A C 1
ATOM 656 O O . LYS A 1 92 ? -45.784 -3.835 87.504 1.00 95.69 92 LYS A O 1
ATOM 661 N N . VAL A 1 93 ? -46.839 -5.357 88.789 1.00 95.19 93 VAL A N 1
ATOM 662 C CA . VAL A 1 93 ? -47.301 -6.209 87.683 1.00 95.19 93 VAL A CA 1
ATOM 663 C C . VAL A 1 93 ? -48.206 -5.424 86.737 1.00 95.19 93 VAL A C 1
ATOM 665 O O . VAL A 1 93 ? -47.993 -5.476 85.534 1.00 95.19 93 VAL A O 1
ATOM 668 N N . LYS A 1 94 ? -49.159 -4.630 87.249 1.00 95.12 94 LYS A N 1
ATOM 669 C CA . LYS A 1 94 ? -50.012 -3.770 86.406 1.00 95.12 94 LYS A CA 1
ATOM 670 C C . LYS A 1 94 ? -49.198 -2.791 85.561 1.00 95.12 94 LYS A C 1
ATOM 672 O O . LYS A 1 94 ? -49.509 -2.609 84.388 1.00 95.12 94 LYS A O 1
ATOM 677 N N . LYS A 1 95 ? -48.167 -2.169 86.142 1.00 95.62 95 LYS A N 1
ATOM 678 C CA . LYS A 1 95 ? -47.282 -1.261 85.405 1.00 95.62 95 LYS A CA 1
ATOM 679 C C . LYS A 1 95 ? -46.511 -2.004 84.311 1.00 95.62 95 LYS A C 1
ATOM 681 O O . LYS A 1 95 ? -46.518 -1.557 83.174 1.00 95.62 95 LYS A O 1
ATOM 686 N N . GLN A 1 96 ? -45.921 -3.155 84.638 1.00 95.31 96 GLN A N 1
ATOM 687 C CA . GLN A 1 96 ? -45.204 -3.985 83.664 1.00 95.31 96 GLN A CA 1
ATOM 688 C C . GLN A 1 96 ? -46.111 -4.457 82.523 1.00 95.31 96 GLN A C 1
ATOM 690 O O . GLN A 1 96 ? -45.676 -4.483 81.379 1.00 95.31 96 GLN A O 1
ATOM 695 N N . LEU A 1 97 ? -47.371 -4.786 82.818 1.00 94.31 97 LEU A N 1
ATOM 696 C CA . LEU A 1 97 ? -48.354 -5.198 81.816 1.00 94.31 97 LEU A CA 1
ATOM 697 C C . LEU A 1 97 ? -48.690 -4.041 80.863 1.00 94.31 97 LEU A C 1
ATOM 699 O O . LEU A 1 97 ? -48.658 -4.221 79.654 1.00 94.31 97 LEU A O 1
ATOM 703 N N . ALA A 1 98 ? -48.889 -2.831 81.398 1.00 95.00 98 ALA A N 1
ATOM 704 C CA . ALA A 1 98 ? -49.101 -1.638 80.579 1.00 95.00 98 ALA A CA 1
ATOM 705 C C . ALA A 1 98 ? -47.875 -1.267 79.720 1.00 95.00 98 ALA A C 1
ATOM 707 O O . ALA A 1 98 ? -48.034 -0.778 78.604 1.00 95.00 98 ALA A O 1
ATOM 708 N N . ASP A 1 99 ? -46.658 -1.475 80.228 1.00 95.62 99 ASP A N 1
ATOM 709 C CA . ASP A 1 99 ? -45.426 -1.238 79.467 1.00 95.62 99 ASP A CA 1
ATOM 710 C C . ASP A 1 99 ? -45.235 -2.299 78.363 1.00 95.62 99 ASP A C 1
ATOM 712 O O . ASP A 1 99 ? -44.846 -1.949 77.250 1.00 95.62 99 ASP A O 1
ATOM 716 N N . LEU A 1 100 ? -45.585 -3.565 78.629 1.00 94.81 100 LEU A N 1
ATOM 717 C CA . LEU A 1 100 ? -45.602 -4.639 77.628 1.00 94.81 100 LEU A CA 1
ATOM 718 C C . LEU A 1 100 ? -46.637 -4.392 76.525 1.00 94.81 100 LEU A C 1
ATOM 720 O O . LEU A 1 100 ? -46.308 -4.573 75.358 1.00 94.81 100 LEU A O 1
ATOM 724 N N . ASP A 1 101 ? -47.845 -3.937 76.868 1.00 94.88 101 ASP A N 1
ATOM 725 C CA . ASP A 1 101 ? -48.880 -3.608 75.877 1.00 94.88 101 ASP A CA 1
ATOM 726 C C . ASP A 1 101 ? -48.427 -2.470 74.949 1.00 94.88 101 ASP A C 1
ATOM 728 O O . ASP A 1 101 ? -48.635 -2.528 73.736 1.00 94.88 101 ASP A O 1
ATOM 732 N N . ARG A 1 102 ? -47.759 -1.443 75.499 1.00 95.38 102 ARG A N 1
ATOM 733 C CA . ARG A 1 102 ? -47.161 -0.372 74.683 1.00 95.38 102 ARG A CA 1
ATOM 734 C C . ARG A 1 102 ? -46.071 -0.911 73.765 1.00 95.38 102 ARG A C 1
ATOM 736 O O . ARG A 1 102 ? -46.117 -0.641 72.569 1.00 95.38 102 ARG A O 1
ATOM 743 N N . ALA A 1 103 ? -45.142 -1.699 74.306 1.00 94.81 103 ALA A N 1
ATOM 744 C CA . ALA A 1 103 ? -44.058 -2.289 73.529 1.00 94.81 103 ALA A CA 1
ATOM 745 C C . ALA A 1 103 ? -44.583 -3.203 72.409 1.00 94.81 103 ALA A C 1
ATOM 747 O O . ALA A 1 103 ? -44.069 -3.157 71.296 1.00 94.81 103 ALA A O 1
ATOM 748 N N . ALA A 1 104 ? -45.632 -3.990 72.669 1.00 94.12 104 ALA A N 1
ATOM 749 C CA . ALA A 1 104 ? -46.279 -4.822 71.658 1.00 94.12 104 ALA A CA 1
ATOM 750 C C . ALA A 1 104 ? -46.888 -3.975 70.529 1.00 94.12 104 ALA A C 1
ATOM 752 O O . ALA A 1 104 ? -46.662 -4.273 69.357 1.00 94.12 104 ALA A O 1
ATOM 753 N N . GLY A 1 105 ? -47.589 -2.888 70.871 1.00 96.69 105 GLY A N 1
ATOM 754 C CA . GLY A 1 105 ? -48.139 -1.959 69.880 1.00 96.69 105 GLY A CA 1
ATOM 755 C C . GLY A 1 105 ? -47.064 -1.250 69.046 1.00 96.69 105 GLY A C 1
ATOM 756 O O . GLY A 1 105 ? -47.231 -1.084 67.840 1.00 96.69 105 GLY A O 1
ATOM 757 N N . ASP A 1 106 ? -45.942 -0.861 69.653 1.00 96.81 106 ASP A N 1
ATOM 758 C CA . ASP A 1 106 ? -44.809 -0.256 68.936 1.00 96.81 106 ASP A CA 1
ATOM 759 C C . ASP A 1 106 ? -44.115 -1.260 68.002 1.00 96.81 106 ASP A C 1
ATOM 761 O O . ASP A 1 106 ? -43.722 -0.911 66.884 1.00 96.81 106 ASP A O 1
ATOM 765 N N . LEU A 1 107 ? -44.017 -2.523 68.421 1.00 94.94 107 LEU A N 1
ATOM 766 C CA . LEU A 1 107 ? -43.440 -3.599 67.618 1.00 94.94 107 LEU A CA 1
ATOM 767 C C . LEU A 1 107 ? -44.337 -3.954 66.422 1.00 94.94 107 LEU A C 1
ATOM 769 O O . LEU A 1 107 ? -43.833 -4.207 65.330 1.00 94.94 107 LEU A O 1
ATOM 773 N N . GLU A 1 108 ? -45.660 -3.909 66.593 1.00 95.94 108 GLU A N 1
ATOM 774 C CA . GLU A 1 108 ? -46.627 -4.102 65.506 1.00 95.94 108 GLU A CA 1
ATOM 775 C C . GLU A 1 108 ? -46.579 -2.967 64.472 1.00 95.94 108 GLU A C 1
ATOM 777 O O . GLU A 1 108 ? -46.576 -3.234 63.266 1.00 95.94 108 GLU A O 1
ATOM 782 N N . ARG A 1 109 ? -46.443 -1.709 64.919 1.00 95.75 109 ARG A N 1
ATOM 783 C CA . ARG A 1 109 ? -46.200 -0.570 64.013 1.00 95.75 109 ARG A CA 1
ATOM 784 C C . ARG A 1 109 ? -44.901 -0.749 63.240 1.00 95.75 109 ARG A C 1
ATOM 786 O O . ARG A 1 109 ? -44.927 -0.751 62.017 1.00 95.75 109 ARG A O 1
ATOM 793 N N . THR A 1 110 ? -43.802 -1.028 63.944 1.00 96.25 110 THR A N 1
ATOM 794 C CA . THR A 1 110 ? -42.489 -1.272 63.322 1.00 96.25 110 THR A CA 1
ATOM 795 C C . THR A 1 110 ? -42.547 -2.404 62.294 1.00 96.25 110 THR A C 1
ATOM 797 O O . THR A 1 110 ? -41.937 -2.308 61.230 1.00 96.25 110 THR A O 1
ATOM 800 N N . ARG A 1 111 ? -43.297 -3.478 62.575 1.00 96.06 111 ARG A N 1
ATOM 801 C CA . ARG A 1 111 ? -43.486 -4.594 61.640 1.00 96.06 111 ARG A CA 1
ATOM 802 C C . ARG A 1 111 ? -44.253 -4.174 60.389 1.00 96.06 111 ARG A C 1
ATOM 804 O O . ARG A 1 111 ? -43.885 -4.591 59.297 1.00 96.06 111 ARG A O 1
ATOM 811 N N . THR A 1 112 ? -45.297 -3.367 60.554 1.00 95.94 112 THR A N 1
ATOM 812 C CA . THR A 1 112 ? -46.101 -2.846 59.439 1.00 95.94 112 THR A CA 1
ATOM 813 C C . THR A 1 112 ? -45.265 -1.918 58.560 1.00 95.94 112 THR A C 1
ATOM 815 O O . THR A 1 112 ? -45.237 -2.093 57.345 1.00 95.94 112 THR A O 1
ATOM 818 N N . ASP A 1 113 ? -44.511 -1.006 59.175 1.00 96.06 113 ASP A N 1
ATOM 819 C CA . ASP A 1 113 ? -43.608 -0.097 58.468 1.00 96.06 113 ASP A CA 1
ATOM 820 C C . ASP A 1 113 ? -42.514 -0.880 57.723 1.00 96.06 113 ASP A C 1
ATOM 822 O O . ASP A 1 113 ? -42.265 -0.638 56.545 1.00 96.06 113 ASP A O 1
ATOM 826 N N . SER A 1 114 ? -41.917 -1.889 58.370 1.00 94.69 114 SER A N 1
ATOM 827 C CA . SER A 1 114 ? -40.909 -2.758 57.741 1.00 94.69 114 SER A CA 1
ATOM 828 C C . SER A 1 114 ? -41.477 -3.545 56.559 1.00 94.69 114 SER A C 1
ATOM 830 O O . SER A 1 114 ? -40.792 -3.704 55.553 1.00 94.69 114 SER A O 1
ATOM 832 N N . GLN A 1 115 ? -42.721 -4.025 56.654 1.00 96.50 115 GLN A N 1
ATOM 833 C CA . GLN A 1 115 ? -43.381 -4.715 55.545 1.00 96.50 115 GLN A CA 1
ATOM 834 C C . GLN A 1 115 ? -43.608 -3.770 54.362 1.00 96.50 115 GLN A C 1
ATOM 836 O O . GLN A 1 115 ? -43.311 -4.146 53.235 1.00 96.50 115 GLN A O 1
ATOM 841 N N . SER A 1 116 ? -44.056 -2.536 54.616 1.00 95.12 116 SER A N 1
ATOM 842 C CA . SER A 1 116 ? -44.211 -1.529 53.559 1.00 95.12 116 SER A CA 1
ATOM 843 C C . SER A 1 116 ? -42.885 -1.247 52.849 1.00 95.12 116 SER A C 1
ATOM 845 O O . SER A 1 116 ? -42.849 -1.197 51.626 1.00 95.12 116 SER A O 1
ATOM 847 N N . VAL A 1 117 ? -41.786 -1.111 53.601 1.00 96.88 117 VAL A N 1
ATOM 848 C CA . VAL A 1 117 ? -40.448 -0.897 53.025 1.00 96.88 117 VAL A CA 1
ATOM 849 C C . VAL A 1 117 ? -39.991 -2.099 52.191 1.00 96.88 117 VAL A C 1
ATOM 851 O O . VAL A 1 117 ? -39.379 -1.911 51.142 1.00 96.88 117 VAL A O 1
ATOM 854 N N . LEU A 1 118 ? -40.289 -3.331 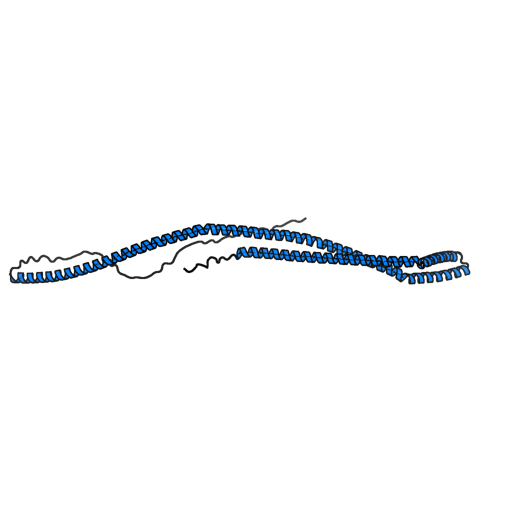52.622 1.00 96.25 118 LEU A N 1
ATOM 855 C CA . LEU A 1 118 ? -39.983 -4.536 51.844 1.00 96.25 118 LEU A CA 1
ATOM 856 C C . LEU A 1 118 ? -40.787 -4.601 50.542 1.00 96.25 118 LEU A C 1
ATOM 858 O O . LEU A 1 118 ? -40.218 -4.939 49.505 1.00 96.25 118 LEU A O 1
ATOM 862 N N . ASP A 1 119 ? -42.073 -4.256 50.582 1.00 96.38 119 ASP A N 1
ATOM 863 C CA . ASP A 1 119 ? -42.932 -4.239 49.396 1.00 96.38 119 ASP A CA 1
ATOM 864 C C . ASP A 1 119 ? -42.457 -3.168 48.391 1.00 96.38 119 ASP A C 1
ATOM 866 O O . ASP A 1 119 ? -42.361 -3.441 47.192 1.00 96.38 119 ASP A O 1
ATOM 870 N N . ASP A 1 120 ? -42.071 -1.981 48.874 1.00 96.06 120 ASP A N 1
ATOM 871 C CA . ASP A 1 120 ? -41.499 -0.910 48.047 1.00 96.06 120 ASP A CA 1
ATOM 872 C C . ASP A 1 120 ? -40.143 -1.312 47.440 1.00 96.06 120 ASP A C 1
ATOM 874 O O . ASP A 1 120 ? -39.891 -1.063 46.258 1.00 96.06 120 ASP A O 1
ATOM 878 N N . ALA A 1 121 ? -39.276 -1.974 48.214 1.00 94.38 121 ALA A N 1
ATOM 879 C CA . ALA A 1 121 ? -37.990 -2.475 47.729 1.00 94.38 121 ALA A CA 1
ATOM 880 C C . ALA A 1 121 ? -38.159 -3.586 46.682 1.00 94.38 121 ALA A C 1
ATOM 882 O O . ALA A 1 121 ? -37.452 -3.593 45.673 1.00 94.38 121 ALA A O 1
ATOM 883 N N . GLN A 1 122 ? -39.112 -4.501 46.886 1.00 96.31 122 GLN A N 1
ATOM 884 C CA . GLN A 1 122 ? -39.426 -5.547 45.915 1.00 96.31 122 GLN A CA 1
ATOM 885 C C . GLN A 1 122 ? -39.950 -4.940 44.615 1.00 96.31 122 GLN A C 1
ATOM 887 O O . GLN A 1 122 ? -39.496 -5.317 43.538 1.00 96.31 122 GLN A O 1
ATOM 892 N N . LYS A 1 123 ? -40.839 -3.948 44.707 1.00 95.81 123 LYS A N 1
ATOM 893 C CA . LYS A 1 123 ? -41.328 -3.229 43.532 1.00 95.81 123 LYS A CA 1
ATOM 894 C C . LYS A 1 123 ? -40.195 -2.522 42.786 1.00 95.81 123 LYS A C 1
ATOM 896 O O . LYS A 1 123 ? -40.127 -2.618 41.568 1.00 95.81 123 LYS A O 1
ATOM 901 N N . ALA A 1 124 ? -39.278 -1.868 43.499 1.00 94.75 124 ALA A N 1
ATOM 902 C CA . ALA A 1 124 ? -38.115 -1.238 42.878 1.00 94.75 124 ALA A CA 1
ATOM 903 C C . ALA A 1 124 ? -37.203 -2.257 42.168 1.00 94.75 124 ALA A C 1
ATOM 905 O O . ALA A 1 124 ? -36.671 -1.957 41.102 1.00 94.75 124 ALA A O 1
ATOM 906 N N . LEU A 1 125 ? -37.043 -3.466 42.723 1.00 95.19 125 LEU A N 1
ATOM 907 C CA . LEU A 1 125 ? -36.322 -4.560 42.063 1.00 95.19 125 LEU A CA 1
ATOM 908 C C . LEU A 1 125 ? -37.050 -5.058 40.811 1.00 95.19 125 LEU A C 1
ATOM 910 O O . LEU A 1 125 ? -36.407 -5.253 39.779 1.00 95.19 125 LEU A O 1
ATOM 914 N N . ASP A 1 126 ? -38.367 -5.245 40.892 1.00 95.88 126 ASP A N 1
ATOM 915 C CA . ASP A 1 126 ? -39.194 -5.687 39.766 1.00 95.88 126 ASP A CA 1
ATOM 916 C C . ASP A 1 126 ? -39.205 -4.644 38.633 1.00 95.88 126 ASP A C 1
ATOM 918 O O . ASP A 1 126 ? -39.160 -5.020 37.463 1.00 95.88 126 ASP A O 1
ATOM 922 N N . ASP A 1 127 ? -39.179 -3.349 38.970 1.00 94.25 127 ASP A N 1
ATOM 923 C CA . ASP A 1 127 ? -39.085 -2.239 38.013 1.00 94.25 127 ASP A CA 1
ATOM 924 C C . ASP A 1 127 ? -37.670 -2.112 37.402 1.00 94.25 127 ASP A C 1
ATOM 926 O O . ASP A 1 127 ? -37.528 -1.778 36.225 1.00 94.25 127 ASP A O 1
ATOM 930 N N . ALA A 1 128 ? -36.607 -2.386 38.170 1.00 94.19 128 ALA A N 1
ATOM 931 C CA . ALA A 1 128 ? -35.220 -2.271 37.704 1.00 94.19 128 ALA A CA 1
ATOM 932 C C . ALA A 1 128 ? -34.785 -3.426 36.790 1.00 94.19 128 ALA A C 1
ATOM 934 O O . ALA A 1 128 ? -33.984 -3.227 35.878 1.00 94.19 128 ALA A O 1
ATOM 935 N N . ARG A 1 129 ? -35.304 -4.634 37.016 1.00 94.38 129 ARG A N 1
ATOM 936 C CA . ARG A 1 129 ? -34.918 -5.840 36.270 1.00 94.38 129 ARG A CA 1
ATOM 937 C C . ARG A 1 129 ? -35.105 -5.739 34.748 1.00 94.38 129 ARG A C 1
ATOM 939 O O . ARG A 1 129 ? -34.126 -5.981 34.049 1.00 94.38 129 ARG A O 1
ATOM 946 N N . PRO A 1 130 ? -36.266 -5.313 34.211 1.00 93.31 130 PRO A N 1
ATOM 947 C CA . PRO A 1 130 ? -36.424 -5.159 32.766 1.00 93.31 130 PRO A CA 1
ATOM 948 C C . PRO A 1 130 ? -35.531 -4.057 32.182 1.00 93.31 130 PRO A C 1
ATOM 950 O O . PRO A 1 130 ? -35.168 -4.136 31.015 1.00 93.31 130 PRO A O 1
ATOM 953 N N . LEU A 1 131 ? -35.163 -3.036 32.968 1.00 92.69 131 LEU A N 1
ATOM 954 C CA . LEU A 1 131 ? -34.238 -1.992 32.516 1.00 92.69 131 LEU A CA 1
ATOM 955 C C . LEU A 1 131 ? -32.806 -2.518 32.389 1.00 92.69 131 LEU A C 1
ATOM 957 O O . LEU A 1 131 ? -32.091 -2.092 31.488 1.00 92.69 131 LEU A O 1
ATOM 961 N N . ILE A 1 132 ? -32.394 -3.424 33.280 1.00 90.88 132 ILE A N 1
ATOM 962 C CA . ILE A 1 132 ? -31.097 -4.106 33.192 1.00 90.88 132 ILE A CA 1
ATOM 963 C C . ILE A 1 132 ? -31.069 -5.003 31.954 1.00 90.88 132 ILE A C 1
ATOM 965 O O . ILE A 1 132 ? -30.155 -4.869 31.149 1.00 90.88 132 ILE A O 1
ATOM 969 N N . ASP A 1 133 ? -32.097 -5.835 31.762 1.00 90.88 133 ASP A N 1
ATOM 970 C CA . ASP A 1 133 ? -32.186 -6.725 30.597 1.00 90.88 133 ASP A CA 1
ATOM 971 C C . ASP A 1 133 ? -32.183 -5.920 29.283 1.00 90.88 133 ASP A C 1
ATOM 973 O O . ASP A 1 133 ? -31.462 -6.244 28.343 1.00 90.88 133 ASP A O 1
ATOM 977 N N . GLN A 1 134 ? -32.935 -4.814 29.233 1.00 91.94 134 GLN A N 1
ATOM 978 C CA . GLN A 1 134 ? -32.958 -3.935 28.065 1.00 91.94 134 GLN A CA 1
ATOM 979 C C . GLN A 1 134 ? -31.609 -3.246 27.821 1.00 91.94 134 GLN A C 1
ATOM 981 O O . GLN A 1 134 ? -31.205 -3.089 26.671 1.00 91.94 134 GLN A O 1
ATOM 986 N N . LEU A 1 135 ? -30.911 -2.822 28.879 1.00 87.19 135 LEU A N 1
ATOM 987 C CA . LEU A 1 135 ? -29.585 -2.228 28.744 1.00 87.19 135 LEU A CA 1
ATOM 988 C C . LEU A 1 135 ? -28.583 -3.242 28.184 1.00 87.19 135 LEU A C 1
ATOM 990 O O . LEU A 1 135 ? -27.789 -2.869 27.324 1.00 87.19 135 LEU A O 1
ATOM 994 N N . ASP A 1 136 ? -28.629 -4.494 28.640 1.00 85.56 136 ASP A N 1
ATOM 995 C CA . ASP A 1 136 ? -27.772 -5.567 28.130 1.00 85.56 136 ASP A CA 1
ATOM 996 C C . ASP A 1 136 ? -28.028 -5.816 26.632 1.00 85.56 136 ASP A C 1
ATOM 998 O O . ASP A 1 136 ? -27.076 -5.808 25.845 1.00 85.56 136 ASP A O 1
ATOM 1002 N N . ASP A 1 137 ? -29.297 -5.925 26.219 1.00 87.12 137 ASP A N 1
ATOM 1003 C CA . ASP A 1 137 ? -29.687 -6.084 24.809 1.00 87.12 137 ASP A CA 1
ATOM 1004 C C . ASP A 1 137 ? -29.232 -4.888 23.944 1.00 87.12 137 ASP A C 1
ATOM 1006 O O . ASP A 1 137 ? -28.632 -5.067 22.877 1.00 87.12 137 ASP A O 1
ATOM 1010 N N . ASP A 1 138 ? -29.478 -3.655 24.405 1.00 86.81 138 ASP A N 1
ATOM 1011 C CA . ASP A 1 138 ? -29.101 -2.424 23.696 1.00 86.81 138 ASP A CA 1
ATOM 1012 C C . ASP A 1 138 ? -27.572 -2.317 23.538 1.00 86.81 138 ASP A C 1
ATOM 1014 O O . ASP A 1 138 ? -27.063 -1.893 22.492 1.00 86.81 138 ASP A O 1
ATOM 1018 N N . VAL A 1 139 ? -26.822 -2.708 24.573 1.00 86.19 139 VAL A N 1
ATOM 1019 C CA . VAL A 1 139 ? -25.356 -2.729 24.582 1.00 86.19 139 VAL A CA 1
ATOM 1020 C C . VAL A 1 139 ? -24.839 -3.784 23.602 1.00 86.19 139 VAL A C 1
ATOM 1022 O O . VAL A 1 139 ? -23.999 -3.451 22.757 1.00 86.19 139 VAL A O 1
ATOM 1025 N N . GLU A 1 140 ? -25.359 -5.013 23.639 1.00 86.75 140 GLU A N 1
ATOM 1026 C CA . GLU A 1 140 ? -24.970 -6.085 22.716 1.00 86.75 140 GLU A CA 1
ATOM 1027 C C . GLU A 1 140 ? -25.258 -5.704 21.255 1.00 86.75 140 GLU A C 1
ATOM 1029 O O . GLU A 1 140 ? -24.376 -5.813 20.394 1.00 86.75 140 GLU A O 1
ATOM 1034 N N . GLU A 1 141 ? -26.448 -5.169 20.966 1.00 90.06 141 GLU A N 1
ATOM 1035 C CA . GLU A 1 141 ? -26.823 -4.754 19.616 1.00 90.06 141 GLU A CA 1
ATOM 1036 C C . GLU A 1 141 ? -25.953 -3.590 19.116 1.00 90.06 141 GLU A C 1
ATOM 1038 O O . GLU A 1 141 ? -25.430 -3.631 17.992 1.00 90.06 141 GLU A O 1
ATOM 1043 N N . ALA A 1 142 ? -25.771 -2.543 19.928 1.00 87.69 142 ALA A N 1
ATOM 1044 C CA . ALA A 1 142 ? -24.986 -1.373 19.542 1.00 87.69 142 ALA A CA 1
ATOM 1045 C C . ALA A 1 142 ? -23.516 -1.734 19.283 1.00 87.69 142 ALA A C 1
ATOM 1047 O O . ALA A 1 142 ? -22.917 -1.265 18.307 1.00 87.69 142 ALA A O 1
ATOM 1048 N N . LEU A 1 143 ? -22.931 -2.589 20.123 1.00 86.00 143 LEU A N 1
ATOM 1049 C CA . LEU A 1 143 ? -21.548 -3.036 19.980 1.00 86.00 143 LEU A CA 1
ATOM 1050 C C . LEU A 1 143 ? -21.374 -4.010 18.820 1.00 86.00 143 LEU A C 1
ATOM 1052 O O . LEU A 1 143 ? -20.431 -3.847 18.043 1.00 86.00 143 LEU A O 1
ATOM 1056 N N . GLY A 1 144 ? -22.295 -4.959 18.651 1.00 89.44 144 GLY A N 1
ATOM 1057 C CA . GLY A 1 144 ? -22.304 -5.877 17.515 1.00 89.44 144 GLY A CA 1
ATOM 1058 C C . GLY A 1 144 ? -22.362 -5.125 16.186 1.00 89.44 144 GLY A C 1
ATOM 1059 O O . GLY A 1 144 ? -21.548 -5.371 15.292 1.00 89.44 144 GLY A O 1
ATOM 1060 N N . LYS A 1 145 ? -23.246 -4.124 16.077 1.00 92.12 145 LYS A N 1
ATOM 1061 C CA . LYS A 1 145 ? -23.317 -3.238 14.903 1.00 92.12 145 LYS A CA 1
ATOM 1062 C C . LYS A 1 145 ? -22.029 -2.443 14.695 1.00 92.12 145 LYS A C 1
ATOM 1064 O O . LYS A 1 145 ? -21.554 -2.349 13.563 1.00 92.12 145 LYS A O 1
ATOM 1069 N N . ALA A 1 146 ? -21.454 -1.878 15.759 1.00 89.94 146 ALA A N 1
ATOM 1070 C CA . ALA A 1 146 ? -20.223 -1.097 15.667 1.00 89.94 146 ALA A CA 1
ATOM 1071 C C . ALA A 1 146 ? -19.028 -1.949 15.209 1.00 89.94 146 ALA A C 1
ATOM 1073 O O . ALA A 1 146 ? -18.284 -1.531 14.322 1.00 89.94 146 ALA A O 1
ATOM 1074 N N . LEU A 1 147 ? -18.862 -3.153 15.764 1.00 91.88 147 LEU A N 1
ATOM 1075 C CA . LEU A 1 147 ? -17.800 -4.078 15.365 1.00 91.88 147 LEU A CA 1
ATOM 1076 C C . LEU A 1 147 ? -17.982 -4.562 13.928 1.00 91.88 147 LEU A C 1
ATOM 1078 O O . LEU A 1 147 ? -17.026 -4.520 13.162 1.00 91.88 147 LEU A O 1
ATOM 1082 N N . ALA A 1 148 ? -19.201 -4.932 13.529 1.00 93.69 148 ALA A N 1
ATOM 1083 C CA . ALA A 1 148 ? -19.481 -5.332 12.152 1.00 93.69 148 ALA A CA 1
ATOM 1084 C C . ALA A 1 148 ? -19.184 -4.204 11.147 1.00 93.69 148 ALA A C 1
ATOM 1086 O O . ALA A 1 148 ? -18.665 -4.457 10.059 1.00 93.69 148 ALA A O 1
ATOM 1087 N N . ALA A 1 149 ? -19.477 -2.950 11.509 1.00 94.81 149 ALA A N 1
ATOM 1088 C CA . ALA A 1 149 ? -19.148 -1.792 10.684 1.00 94.81 149 ALA A CA 1
ATOM 1089 C C . ALA A 1 149 ? -17.630 -1.584 10.553 1.00 94.81 149 ALA A C 1
ATOM 1091 O O . ALA A 1 149 ? -17.150 -1.327 9.448 1.00 94.81 149 ALA A O 1
ATOM 1092 N N . ILE A 1 150 ? -16.872 -1.731 11.647 1.00 94.44 150 ILE A N 1
ATOM 1093 C CA . ILE A 1 150 ? -15.404 -1.642 11.624 1.00 94.44 150 ILE A CA 1
ATOM 1094 C C . ILE A 1 150 ? -14.805 -2.796 10.810 1.00 94.44 150 ILE A C 1
ATOM 1096 O O . ILE A 1 150 ? -13.938 -2.554 9.976 1.00 94.44 150 ILE A O 1
ATOM 1100 N N . ASP A 1 151 ? -15.292 -4.025 10.985 1.00 96.25 151 ASP A N 1
ATOM 1101 C CA . ASP A 1 151 ? -14.822 -5.203 10.245 1.00 96.25 151 ASP A CA 1
ATOM 1102 C C . ASP A 1 151 ? -15.067 -5.060 8.745 1.00 96.25 151 ASP A C 1
ATOM 1104 O O . ASP A 1 151 ? -14.182 -5.341 7.933 1.00 96.25 151 ASP A O 1
ATOM 1108 N N . LYS A 1 152 ? -16.238 -4.538 8.367 1.00 97.19 152 LYS A N 1
ATOM 1109 C CA . LYS A 1 152 ? -16.523 -4.191 6.977 1.00 97.19 152 LYS A CA 1
ATOM 1110 C C . LYS A 1 152 ? -15.566 -3.114 6.460 1.00 97.19 152 LYS A C 1
ATOM 1112 O O . LYS A 1 152 ? -15.007 -3.284 5.383 1.00 97.19 152 LYS A O 1
ATOM 1117 N N . ALA A 1 153 ? -15.340 -2.041 7.221 1.00 96.62 153 ALA A N 1
ATOM 1118 C CA . ALA A 1 153 ? -14.419 -0.978 6.822 1.00 96.62 153 ALA A CA 1
ATOM 1119 C C . ALA A 1 153 ? -12.980 -1.495 6.650 1.00 96.62 153 ALA A C 1
ATOM 1121 O O . ALA A 1 153 ? -12.309 -1.114 5.696 1.00 96.62 153 ALA A O 1
ATOM 1122 N N . ILE A 1 154 ? -12.519 -2.393 7.526 1.00 97.06 154 ILE A N 1
ATOM 1123 C CA . ILE A 1 154 ? -11.224 -3.075 7.406 1.00 97.06 154 ILE A CA 1
ATOM 1124 C C . ILE A 1 154 ? -11.167 -3.897 6.116 1.00 97.06 154 ILE A C 1
ATOM 1126 O O . ILE A 1 154 ? -10.184 -3.800 5.386 1.00 97.06 154 ILE A O 1
ATOM 1130 N N . ALA A 1 155 ? -12.204 -4.684 5.819 1.00 97.75 155 ALA A N 1
ATOM 1131 C CA . ALA A 1 155 ? -12.254 -5.507 4.613 1.00 97.75 155 ALA A CA 1
ATOM 1132 C C . ALA A 1 155 ? -12.253 -4.657 3.331 1.00 97.75 155 ALA A C 1
ATOM 1134 O O . ALA A 1 155 ? -11.458 -4.913 2.426 1.00 97.75 155 ALA A O 1
ATOM 1135 N N . ASP A 1 156 ? -13.087 -3.615 3.281 1.00 97.38 156 ASP A N 1
ATOM 1136 C CA . ASP A 1 156 ? -13.153 -2.674 2.159 1.00 97.38 156 ASP A CA 1
ATOM 1137 C C . ASP A 1 156 ? -11.792 -1.981 1.959 1.00 97.38 156 ASP A C 1
ATOM 1139 O O . ASP A 1 156 ? -11.292 -1.873 0.836 1.00 97.38 156 ASP A O 1
ATOM 1143 N N . LYS A 1 157 ? -11.140 -1.576 3.057 1.00 96.94 157 LYS A N 1
ATOM 1144 C CA . LYS A 1 157 ? -9.834 -0.912 3.017 1.00 96.94 157 LYS A CA 1
ATOM 1145 C C . LYS A 1 157 ? -8.697 -1.847 2.618 1.00 96.94 157 LYS A C 1
ATOM 1147 O O . LYS A 1 157 ? -7.817 -1.441 1.865 1.00 96.94 157 LYS A O 1
ATOM 1152 N N . GLN A 1 158 ? -8.718 -3.095 3.079 1.00 97.75 158 GLN A N 1
ATOM 1153 C CA . GLN A 1 158 ? -7.763 -4.119 2.656 1.00 97.75 158 GLN A CA 1
ATOM 1154 C C . GLN A 1 158 ? -7.883 -4.380 1.152 1.00 97.75 158 GLN A C 1
ATOM 1156 O O . GLN A 1 158 ? -6.868 -4.421 0.463 1.00 97.75 158 GLN A O 1
ATOM 1161 N N . ALA A 1 159 ? -9.107 -4.481 0.626 1.00 97.88 159 ALA A N 1
ATOM 1162 C CA . ALA A 1 159 ? -9.323 -4.638 -0.809 1.00 97.88 159 ALA A CA 1
ATOM 1163 C C . ALA A 1 159 ? -8.780 -3.437 -1.604 1.00 97.88 159 ALA A C 1
ATOM 1165 O O . ALA A 1 159 ? -8.165 -3.621 -2.655 1.00 97.88 159 ALA A O 1
ATOM 1166 N N . GLU A 1 160 ? -8.949 -2.211 -1.095 1.00 97.50 160 GLU A N 1
ATOM 1167 C CA . GLU A 1 160 ? -8.352 -1.011 -1.693 1.00 97.50 160 GLU A CA 1
ATOM 1168 C C . GLU A 1 160 ? -6.815 -1.083 -1.696 1.00 97.50 160 GLU A C 1
ATOM 1170 O O . GLU A 1 160 ? -6.196 -0.855 -2.737 1.00 97.50 160 GLU A O 1
ATOM 1175 N N . VAL A 1 161 ? -6.194 -1.466 -0.571 1.00 98.06 161 VAL A N 1
ATOM 1176 C CA . VAL A 1 161 ? -4.739 -1.685 -0.477 1.00 98.06 161 VAL A CA 1
ATOM 1177 C C . VAL A 1 161 ? -4.276 -2.715 -1.505 1.00 98.06 161 VAL A C 1
ATOM 1179 O O . VAL A 1 161 ? -3.296 -2.462 -2.201 1.00 98.06 161 VAL A O 1
ATOM 1182 N N . ASP A 1 162 ? -4.972 -3.844 -1.634 1.00 97.75 162 ASP A N 1
ATOM 1183 C CA . ASP A 1 162 ? -4.591 -4.927 -2.544 1.00 97.75 162 ASP A CA 1
ATOM 1184 C C . ASP A 1 162 ? -4.662 -4.489 -4.014 1.00 97.75 162 ASP A C 1
ATOM 1186 O O . ASP A 1 162 ? -3.746 -4.769 -4.793 1.00 97.75 162 ASP A O 1
ATOM 1190 N N . VAL A 1 163 ? -5.707 -3.745 -4.397 1.00 97.56 163 VAL A N 1
ATOM 1191 C CA . VAL A 1 163 ? -5.837 -3.171 -5.747 1.00 97.56 163 VAL A CA 1
ATOM 1192 C C . VAL A 1 163 ? -4.684 -2.210 -6.036 1.00 97.56 163 VAL A C 1
ATOM 1194 O O . VAL A 1 163 ? -4.024 -2.326 -7.070 1.00 97.56 163 VAL A O 1
ATOM 1197 N N . GLN A 1 164 ? -4.407 -1.288 -5.114 1.00 96.50 164 GLN A N 1
ATOM 1198 C CA . GLN A 1 164 ? -3.373 -0.266 -5.281 1.00 96.50 164 GLN A CA 1
ATOM 1199 C C . GLN A 1 164 ? -1.963 -0.875 -5.293 1.00 96.50 164 GLN A C 1
ATOM 1201 O O . GLN A 1 164 ? -1.143 -0.537 -6.149 1.00 96.50 164 GLN A O 1
ATOM 1206 N N . ALA A 1 165 ? -1.694 -1.828 -4.399 1.00 96.44 165 ALA A N 1
ATOM 1207 C CA . ALA A 1 165 ? -0.437 -2.565 -4.343 1.00 96.44 165 ALA A CA 1
ATOM 1208 C C . ALA A 1 165 ? -0.228 -3.441 -5.588 1.00 96.44 165 ALA A C 1
ATOM 1210 O O . ALA A 1 165 ? 0.902 -3.583 -6.050 1.00 96.44 165 ALA A O 1
ATOM 1211 N N . GLY A 1 166 ? -1.304 -3.971 -6.178 1.00 96.31 166 GLY A N 1
ATOM 1212 C CA . GLY A 1 166 ? -1.260 -4.721 -7.434 1.00 96.31 166 GLY A CA 1
ATOM 1213 C C . GLY A 1 166 ? -0.864 -3.888 -8.662 1.00 96.31 166 GLY A C 1
ATOM 1214 O O . GLY A 1 166 ? -0.442 -4.454 -9.674 1.00 96.31 166 GLY A O 1
ATOM 1215 N N . GLU A 1 167 ? -0.962 -2.556 -8.603 1.00 97.12 167 GLU A N 1
ATOM 1216 C CA . GLU A 1 167 ? -0.516 -1.662 -9.682 1.00 97.12 167 GLU A CA 1
ATOM 1217 C C . GLU A 1 167 ? 0.974 -1.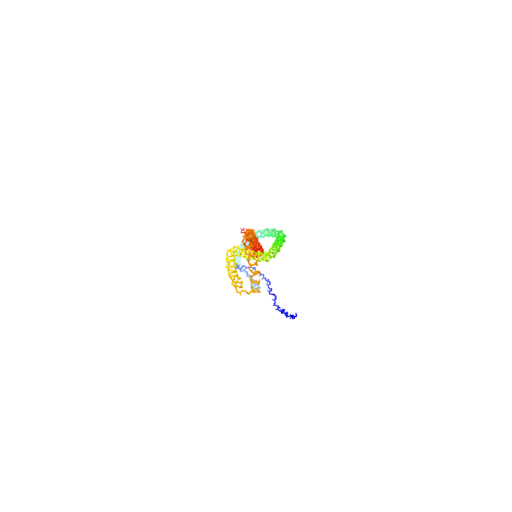306 -9.605 1.00 97.12 167 GLU A C 1
ATOM 1219 O O . GLU A 1 167 ? 1.594 -1.082 -10.645 1.00 97.12 167 GLU A O 1
ATOM 1224 N N . VAL A 1 168 ? 1.576 -1.338 -8.412 1.00 97.31 168 VAL A N 1
ATOM 1225 C CA . VAL A 1 168 ? 3.014 -1.085 -8.205 1.00 97.31 168 VAL A CA 1
ATOM 1226 C C . VAL A 1 168 ? 3.911 -1.934 -9.123 1.00 97.31 168 VAL A C 1
ATOM 1228 O O . VAL A 1 168 ? 4.702 -1.340 -9.855 1.00 97.31 168 VAL A O 1
ATOM 1231 N N . PRO A 1 169 ? 3.776 -3.275 -9.215 1.00 97.69 169 PRO A N 1
ATOM 1232 C CA . PRO A 1 169 ? 4.647 -4.076 -10.083 1.00 97.69 169 PRO A CA 1
ATOM 1233 C C . PRO A 1 169 ? 4.458 -3.775 -11.580 1.00 97.69 169 PRO A C 1
ATOM 1235 O O . PRO A 1 169 ? 5.380 -3.970 -12.378 1.00 97.69 169 PRO A O 1
ATOM 1238 N N . LYS A 1 170 ? 3.280 -3.277 -11.990 1.00 97.62 170 LYS A N 1
ATOM 1239 C CA . LYS A 1 170 ? 3.042 -2.836 -13.375 1.00 97.62 170 LYS A CA 1
ATOM 1240 C C . LYS A 1 170 ? 3.820 -1.555 -13.669 1.00 97.62 170 LYS A C 1
ATOM 1242 O O . LYS A 1 170 ? 4.460 -1.467 -14.713 1.00 97.62 170 LYS A O 1
ATOM 1247 N N . LEU A 1 171 ? 3.800 -0.599 -12.739 1.00 97.38 171 LEU A N 1
ATOM 1248 C CA . LEU A 1 171 ? 4.567 0.644 -12.845 1.00 97.38 171 LEU A CA 1
ATOM 1249 C C . LEU A 1 171 ? 6.078 0.392 -12.776 1.00 97.38 171 LEU A C 1
ATOM 1251 O O . LEU A 1 171 ? 6.824 1.003 -13.532 1.00 97.38 171 LEU A O 1
ATOM 1255 N N . GLU A 1 172 ? 6.539 -0.549 -11.948 1.00 97.88 172 GLU A N 1
ATOM 1256 C CA . GLU A 1 172 ? 7.947 -0.973 -11.925 1.00 97.88 172 GLU A CA 1
ATOM 1257 C C . GLU A 1 172 ? 8.381 -1.569 -13.268 1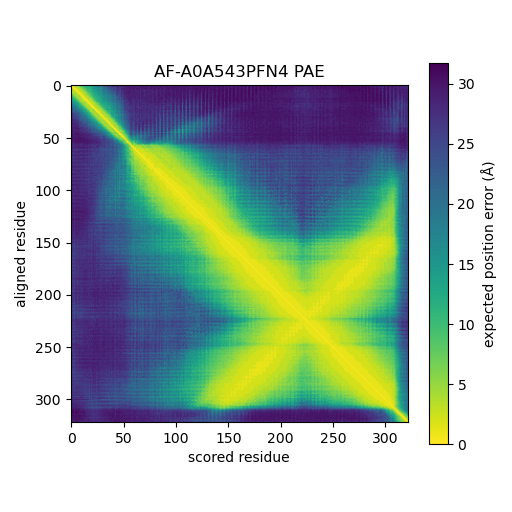.00 97.88 172 GLU A C 1
ATOM 1259 O O . GLU A 1 172 ? 9.427 -1.200 -13.802 1.00 97.88 172 GLU A O 1
ATOM 1264 N N . SER A 1 173 ? 7.545 -2.433 -13.853 1.00 97.88 173 SER A N 1
ATOM 1265 C CA . SER A 1 173 ? 7.802 -3.013 -15.175 1.00 97.88 173 SER A CA 1
ATOM 1266 C C . SER A 1 173 ? 7.855 -1.943 -16.272 1.00 97.88 173 SER A C 1
ATOM 1268 O O . SER A 1 173 ? 8.695 -2.024 -17.173 1.00 97.88 173 SER A O 1
ATOM 1270 N N . GLU A 1 174 ? 6.984 -0.931 -16.202 1.00 98.06 174 GLU A N 1
ATOM 1271 C CA . GLU A 1 174 ? 6.976 0.181 -17.156 1.00 98.06 174 GLU A CA 1
ATOM 1272 C C . GLU A 1 174 ? 8.191 1.097 -16.969 1.00 98.06 174 GLU A C 1
ATOM 1274 O O . GLU A 1 174 ? 8.854 1.424 -17.951 1.00 98.06 174 GLU A O 1
ATOM 1279 N N . ARG A 1 175 ? 8.580 1.420 -15.729 1.00 98.19 175 ARG A N 1
ATOM 1280 C CA . ARG A 1 175 ? 9.841 2.121 -15.433 1.00 98.19 175 ARG A CA 1
ATOM 1281 C C . ARG A 1 175 ? 11.034 1.378 -16.034 1.00 98.19 175 ARG A C 1
ATOM 1283 O O . ARG A 1 175 ? 11.874 1.996 -16.679 1.00 98.19 175 ARG A O 1
ATOM 1290 N N . ASP A 1 176 ? 11.111 0.059 -15.870 1.00 98.19 176 ASP A N 1
ATOM 1291 C CA . ASP A 1 176 ? 12.222 -0.745 -16.400 1.00 98.19 176 ASP A CA 1
ATOM 1292 C C . ASP A 1 176 ? 12.222 -0.816 -17.930 1.00 98.19 176 ASP A C 1
ATOM 1294 O O . ASP A 1 176 ? 13.273 -0.934 -18.571 1.00 98.19 176 ASP A O 1
ATOM 1298 N N . ARG A 1 177 ? 11.042 -0.750 -18.549 1.00 98.50 177 ARG A N 1
ATOM 1299 C CA . ARG A 1 177 ? 10.907 -0.600 -19.998 1.00 98.50 177 ARG A CA 1
ATOM 1300 C C . ARG A 1 177 ? 11.399 0.774 -20.457 1.00 98.50 177 ARG A C 1
ATOM 1302 O O . ARG A 1 177 ? 12.201 0.826 -21.388 1.00 98.50 177 ARG A O 1
ATOM 1309 N N . LEU A 1 178 ? 10.961 1.849 -19.807 1.00 97.62 178 LEU A N 1
ATOM 1310 C CA . LEU A 1 178 ? 11.366 3.224 -20.113 1.00 97.62 178 LEU A CA 1
ATOM 1311 C C . LEU A 1 178 ? 12.870 3.426 -19.905 1.00 97.62 178 LEU A C 1
ATOM 1313 O O . LEU A 1 178 ? 13.529 4.019 -20.751 1.00 97.62 178 LEU A O 1
ATOM 1317 N N . GLN A 1 179 ? 13.443 2.839 -18.853 1.00 98.44 179 GLN A N 1
ATOM 1318 C CA . GLN A 1 179 ? 14.881 2.871 -18.588 1.00 98.44 179 GLN A CA 1
ATOM 1319 C C . GLN A 1 179 ? 15.676 2.235 -19.733 1.00 98.44 179 GLN A C 1
ATOM 1321 O O . GLN A 1 179 ? 16.689 2.783 -20.165 1.00 98.44 179 GLN A O 1
ATOM 1326 N N . ARG A 1 180 ? 15.223 1.085 -20.248 1.00 97.94 180 ARG A N 1
ATOM 1327 C CA . ARG A 1 180 ? 15.858 0.436 -21.405 1.00 97.94 180 ARG A CA 1
ATOM 1328 C C . ARG A 1 180 ? 15.737 1.283 -22.666 1.00 97.94 180 ARG A C 1
ATOM 1330 O O . ARG A 1 180 ? 16.725 1.417 -23.379 1.00 97.94 180 ARG A O 1
ATOM 1337 N N . ALA A 1 181 ? 14.566 1.871 -22.909 1.00 97.69 181 ALA A N 1
ATOM 1338 C CA . ALA A 1 181 ? 14.352 2.759 -24.048 1.00 97.69 181 ALA A CA 1
ATOM 1339 C C . ALA A 1 181 ? 15.261 3.997 -23.978 1.00 97.69 181 ALA A C 1
ATOM 1341 O O . ALA A 1 181 ? 15.876 4.357 -24.976 1.00 97.69 181 ALA A O 1
ATOM 1342 N N . TRP A 1 182 ? 15.416 4.606 -22.800 1.00 98.25 182 TRP A N 1
ATOM 1343 C CA . TRP A 1 182 ? 16.326 5.733 -22.597 1.00 98.25 182 TRP A CA 1
ATOM 1344 C C . TRP A 1 182 ? 17.785 5.363 -22.897 1.00 98.25 182 TRP A C 1
ATOM 1346 O O . TRP A 1 182 ? 18.458 6.080 -23.634 1.00 98.25 182 TRP A O 1
ATOM 1356 N N . VAL A 1 183 ? 18.256 4.206 -22.410 1.00 98.38 183 VAL A N 1
ATOM 1357 C CA . VAL A 1 183 ? 19.610 3.705 -22.715 1.00 98.38 183 VAL A CA 1
ATOM 1358 C C . VAL A 1 183 ? 19.786 3.438 -24.215 1.00 98.38 183 VAL A C 1
ATOM 1360 O O . VAL A 1 183 ? 20.830 3.760 -24.776 1.00 98.38 183 VAL A O 1
ATOM 1363 N N . GLU A 1 184 ? 18.779 2.877 -24.886 1.00 97.62 184 GLU A N 1
ATOM 1364 C CA . GLU A 1 184 ? 18.811 2.658 -26.337 1.00 97.62 184 GLU A CA 1
ATOM 1365 C C . GLU A 1 184 ? 18.939 3.979 -27.111 1.00 97.62 184 GLU A C 1
ATOM 1367 O O . GLU A 1 184 ? 19.789 4.090 -27.997 1.00 97.62 184 GLU A O 1
ATOM 1372 N N . GLN A 1 185 ? 18.169 5.007 -26.732 1.00 96.94 185 GLN A N 1
ATOM 1373 C CA . GLN A 1 185 ? 18.282 6.337 -27.340 1.00 96.94 185 GLN A CA 1
ATOM 1374 C C . GLN A 1 185 ? 19.633 6.995 -27.052 1.00 96.94 185 GLN A C 1
ATOM 1376 O O . GLN A 1 185 ? 20.197 7.649 -27.928 1.00 96.94 185 GLN A O 1
ATOM 1381 N N . GLN A 1 186 ? 20.198 6.780 -25.862 1.00 97.69 186 GLN A N 1
ATOM 1382 C CA . GLN A 1 186 ? 21.522 7.292 -25.518 1.00 97.69 186 GLN A CA 1
ATOM 1383 C C . GLN A 1 186 ? 22.594 6.697 -26.438 1.00 97.69 186 GLN A C 1
ATOM 1385 O O . GLN A 1 186 ? 23.401 7.429 -27.009 1.00 97.69 186 GLN A O 1
ATOM 1390 N N . VAL A 1 187 ? 22.556 5.379 -26.657 1.00 98.06 187 VAL A N 1
ATOM 1391 C CA . VAL A 1 187 ? 23.472 4.698 -27.585 1.00 98.06 187 VAL A CA 1
ATOM 1392 C C . VAL A 1 187 ? 23.299 5.213 -29.017 1.00 98.06 187 VAL A C 1
ATOM 1394 O O . VAL A 1 187 ? 24.294 5.405 -29.719 1.00 98.06 187 VAL A O 1
ATOM 1397 N N . ALA A 1 188 ? 22.064 5.460 -29.464 1.00 96.31 188 ALA A N 1
ATOM 1398 C CA . ALA A 1 188 ? 21.794 6.009 -30.792 1.00 96.31 188 ALA A CA 1
ATOM 1399 C C . ALA A 1 188 ? 22.366 7.428 -30.961 1.00 96.31 188 ALA A C 1
ATOM 1401 O O . ALA A 1 188 ? 23.034 7.708 -31.961 1.00 96.31 188 ALA A O 1
ATOM 1402 N N . HIS A 1 189 ? 22.170 8.295 -29.965 1.00 97.75 189 HIS A N 1
ATOM 1403 C CA . HIS A 1 189 ? 22.734 9.643 -29.935 1.00 97.75 189 HIS A CA 1
ATOM 1404 C C . HIS A 1 189 ? 24.268 9.627 -29.951 1.00 97.75 189 HIS A C 1
ATOM 1406 O O . HIS A 1 189 ? 24.892 10.347 -30.737 1.00 97.75 189 HIS A O 1
ATOM 1412 N N . ASP A 1 190 ? 24.891 8.772 -29.138 1.00 97.06 190 ASP A N 1
ATOM 1413 C CA . ASP A 1 190 ? 26.347 8.634 -29.087 1.00 97.06 190 ASP A CA 1
ATOM 1414 C C . ASP A 1 190 ? 26.906 8.116 -30.420 1.00 97.06 190 ASP A C 1
ATOM 1416 O O . ASP A 1 190 ? 27.924 8.612 -30.910 1.00 97.06 190 ASP A O 1
ATOM 1420 N N . ALA A 1 191 ? 26.214 7.169 -31.062 1.00 96.50 191 ALA A N 1
ATOM 1421 C CA . ALA A 1 191 ? 26.588 6.660 -32.378 1.00 96.50 191 ALA A CA 1
ATOM 1422 C C . ALA A 1 191 ? 26.479 7.732 -33.477 1.00 96.50 191 ALA A C 1
ATOM 1424 O O . ALA A 1 191 ? 27.385 7.845 -34.309 1.00 96.50 191 ALA A O 1
ATOM 1425 N N . ALA A 1 192 ? 25.407 8.531 -33.488 1.00 96.44 192 ALA A N 1
ATOM 1426 C CA . ALA A 1 192 ? 25.248 9.647 -34.423 1.00 96.44 192 ALA A CA 1
ATOM 1427 C C . ALA A 1 192 ? 26.340 10.710 -34.208 1.00 96.44 192 ALA A C 1
ATOM 1429 O O . ALA A 1 192 ? 27.013 11.124 -35.156 1.00 96.44 192 ALA A O 1
ATOM 1430 N N . SER A 1 193 ? 26.603 11.062 -32.947 1.00 97.00 193 SER A N 1
ATOM 1431 C CA . SER A 1 193 ? 27.639 12.026 -32.562 1.00 97.00 193 SER A CA 1
ATOM 1432 C C . SER A 1 193 ? 29.040 11.553 -32.956 1.00 97.00 193 SER A C 1
ATOM 1434 O O . SER A 1 193 ? 29.850 12.331 -33.469 1.00 97.00 193 SER A O 1
ATOM 1436 N N . ALA A 1 194 ? 29.336 10.262 -32.780 1.00 96.50 194 ALA A N 1
ATOM 1437 C CA . ALA A 1 194 ? 30.600 9.665 -33.202 1.00 96.50 194 ALA A CA 1
ATOM 1438 C C . ALA A 1 194 ? 30.790 9.718 -34.728 1.00 96.50 194 ALA A C 1
ATOM 1440 O O . ALA A 1 194 ? 31.900 9.970 -35.200 1.00 96.50 194 ALA A O 1
ATOM 1441 N N . ARG A 1 195 ? 29.721 9.527 -35.515 1.00 96.75 195 ARG A N 1
ATOM 1442 C CA . ARG A 1 195 ? 29.777 9.651 -36.984 1.00 96.75 195 ARG A CA 1
ATOM 1443 C C . ARG A 1 195 ? 30.071 11.084 -37.419 1.00 96.75 195 ARG A C 1
ATOM 1445 O O . ARG A 1 195 ? 30.971 11.285 -38.233 1.00 96.75 195 ARG A O 1
ATOM 1452 N N . LEU A 1 196 ? 29.373 12.064 -36.841 1.00 96.44 196 LEU A N 1
ATOM 1453 C CA . LEU A 1 196 ? 29.576 13.482 -37.146 1.00 96.44 196 LEU A CA 1
ATOM 1454 C C . LEU A 1 196 ? 30.996 13.940 -36.779 1.00 96.44 196 LEU A C 1
ATOM 1456 O O . LEU A 1 196 ? 31.715 14.500 -37.604 1.00 96.44 196 LEU A O 1
ATOM 1460 N N . THR A 1 197 ? 31.450 13.637 -35.561 1.00 96.12 197 THR A N 1
ATOM 1461 C CA . THR A 1 197 ? 32.793 14.024 -35.089 1.00 96.12 197 THR A CA 1
ATOM 1462 C C . THR A 1 197 ? 33.925 13.253 -35.777 1.00 96.12 197 THR A C 1
ATOM 1464 O O . THR A 1 197 ? 35.039 13.768 -35.900 1.00 96.12 197 THR A O 1
ATOM 1467 N N . GLY A 1 198 ? 33.654 12.039 -36.268 1.00 96.31 198 GLY A N 1
ATOM 1468 C CA . GLY A 1 198 ? 34.595 11.210 -37.023 1.00 96.31 198 GLY A CA 1
ATOM 1469 C C . GLY A 1 198 ? 34.759 11.607 -38.494 1.00 96.31 198 GLY A C 1
ATOM 1470 O O . GLY A 1 198 ? 35.768 11.241 -39.109 1.00 96.31 198 GLY A O 1
ATOM 1471 N N . LEU A 1 199 ? 33.829 12.390 -39.055 1.00 96.62 199 LEU A N 1
ATOM 1472 C CA . LEU A 1 199 ? 33.823 12.778 -40.469 1.00 96.62 199 LEU A CA 1
ATOM 1473 C C . LEU A 1 199 ? 35.153 13.400 -40.946 1.00 96.62 199 LEU A C 1
ATOM 1475 O O . LEU A 1 199 ? 35.698 12.939 -41.956 1.00 96.62 199 LEU A O 1
ATOM 1479 N N . PRO A 1 200 ? 35.782 14.354 -40.225 1.00 96.88 200 PRO A N 1
ATOM 1480 C CA . PRO A 1 200 ? 37.066 14.914 -40.647 1.00 96.88 200 PRO A CA 1
ATOM 1481 C C . PRO A 1 200 ? 38.195 13.877 -40.701 1.00 96.88 200 PRO A C 1
ATOM 1483 O O . PRO A 1 200 ? 39.097 13.979 -41.537 1.00 96.88 200 PRO A O 1
ATOM 1486 N N . ALA A 1 201 ? 38.177 12.887 -39.804 1.00 96.50 201 ALA A N 1
ATOM 1487 C CA . ALA A 1 201 ? 39.157 11.805 -39.786 1.00 96.50 201 ALA A CA 1
ATOM 1488 C C . ALA A 1 201 ? 38.961 10.872 -40.991 1.00 96.50 201 ALA A C 1
ATOM 1490 O O . ALA A 1 201 ? 39.938 10.561 -41.677 1.00 96.50 201 ALA A O 1
ATOM 1491 N N . ALA A 1 202 ? 37.711 10.511 -41.298 1.00 96.31 202 ALA A N 1
ATOM 1492 C CA . ALA A 1 202 ? 37.357 9.719 -42.474 1.00 96.31 202 ALA A CA 1
ATOM 1493 C C . ALA A 1 202 ? 37.795 10.417 -43.775 1.00 96.31 202 ALA A C 1
ATOM 1495 O O . ALA A 1 202 ? 38.521 9.830 -44.579 1.00 96.31 202 ALA A O 1
ATOM 1496 N N . ILE A 1 203 ? 37.483 11.710 -43.933 1.00 96.62 203 ILE A N 1
ATOM 1497 C CA . ILE A 1 203 ? 37.914 12.519 -45.088 1.00 96.62 203 ILE A CA 1
ATOM 1498 C C . ILE A 1 203 ? 39.445 12.521 -45.221 1.00 96.62 203 ILE A C 1
ATOM 1500 O O . ILE A 1 203 ? 39.977 12.323 -46.320 1.00 96.62 203 ILE A O 1
ATOM 1504 N N . LYS A 1 204 ? 40.183 12.720 -44.117 1.00 97.81 204 LYS A N 1
ATOM 1505 C CA . LYS A 1 204 ? 41.659 12.691 -44.113 1.00 97.81 204 LYS A CA 1
ATOM 1506 C C . LYS A 1 204 ? 42.205 11.327 -44.538 1.00 97.81 204 LYS A C 1
ATOM 1508 O O . LYS A 1 204 ? 43.130 11.279 -45.352 1.00 97.81 204 LYS A O 1
ATOM 1513 N N . GLN A 1 205 ? 41.641 10.238 -44.020 1.00 97.75 205 GLN A N 1
ATOM 1514 C CA . GLN A 1 205 ? 42.062 8.873 -44.334 1.00 97.75 205 GLN A CA 1
ATOM 1515 C C . GLN A 1 205 ? 41.823 8.532 -45.811 1.00 97.75 205 GLN A C 1
ATOM 1517 O O . GLN A 1 205 ? 42.753 8.094 -46.494 1.00 97.75 205 GLN A O 1
ATOM 1522 N N . THR A 1 206 ? 40.621 8.796 -46.331 1.00 97.12 206 THR A N 1
ATOM 1523 C CA . THR A 1 206 ? 40.277 8.552 -47.741 1.00 97.12 206 THR A CA 1
ATOM 1524 C C . THR A 1 206 ? 41.136 9.410 -48.669 1.00 97.12 206 THR A C 1
ATOM 1526 O O . THR A 1 206 ? 41.679 8.907 -49.654 1.00 97.12 206 THR A O 1
ATOM 1529 N N . THR A 1 207 ? 41.392 10.672 -48.304 1.00 98.06 207 THR A N 1
ATOM 1530 C CA . THR A 1 207 ? 42.306 11.558 -49.045 1.00 98.06 207 THR A CA 1
ATOM 1531 C C . THR A 1 207 ? 43.739 11.014 -49.081 1.00 98.06 207 THR A C 1
ATOM 1533 O O . THR A 1 207 ? 44.385 11.038 -50.131 1.00 98.06 207 THR A O 1
ATOM 1536 N N . ALA A 1 208 ? 44.267 10.526 -47.953 1.00 97.62 208 ALA A N 1
ATOM 1537 C CA . ALA A 1 208 ? 45.611 9.953 -47.890 1.00 97.62 208 ALA A CA 1
ATOM 1538 C C . ALA A 1 208 ? 45.728 8.683 -48.750 1.00 97.62 208 ALA A C 1
ATOM 1540 O O . ALA A 1 208 ? 46.680 8.546 -49.522 1.00 97.62 208 ALA A O 1
ATOM 1541 N N . ARG A 1 209 ? 44.725 7.799 -48.686 1.00 97.56 209 ARG A N 1
ATOM 1542 C CA . ARG A 1 209 ? 44.652 6.585 -49.511 1.00 97.56 209 ARG A CA 1
ATOM 1543 C C . ARG A 1 209 ? 44.574 6.912 -51.003 1.00 97.56 209 ARG A C 1
ATOM 1545 O O . ARG A 1 209 ? 45.307 6.320 -51.791 1.00 97.56 209 ARG A O 1
ATOM 1552 N N . LEU A 1 210 ? 43.757 7.893 -51.387 1.00 97.88 210 LEU A N 1
ATOM 1553 C CA . LEU A 1 210 ? 43.643 8.356 -52.772 1.00 97.88 210 LEU A CA 1
ATOM 1554 C C . LEU A 1 210 ? 44.985 8.889 -53.308 1.00 97.88 210 LEU A C 1
ATOM 1556 O O . LEU A 1 210 ? 45.364 8.586 -54.439 1.00 97.88 210 LEU A O 1
ATOM 1560 N N . LYS A 1 211 ? 45.743 9.639 -52.490 1.00 97.94 211 LYS A N 1
ATOM 1561 C CA . LYS A 1 211 ? 47.093 10.117 -52.853 1.00 97.94 211 LYS A CA 1
ATOM 1562 C C . LYS A 1 211 ? 48.073 8.963 -53.089 1.00 97.94 211 LYS A C 1
ATOM 1564 O O . LYS A 1 211 ? 48.812 9.005 -54.072 1.00 97.94 211 LYS A O 1
ATOM 1569 N N . ALA A 1 212 ? 48.067 7.949 -52.222 1.00 97.94 212 ALA A N 1
ATOM 1570 C CA . ALA A 1 212 ? 48.921 6.770 -52.366 1.00 97.94 212 ALA A CA 1
ATOM 1571 C C . ALA A 1 212 ? 48.591 5.982 -53.647 1.00 97.94 212 ALA A C 1
ATOM 1573 O O . ALA A 1 212 ? 49.470 5.773 -54.481 1.00 97.94 212 ALA A O 1
ATOM 1574 N N . LEU A 1 213 ? 47.309 5.662 -53.862 1.00 98.00 213 LEU A N 1
ATOM 1575 C CA . LEU A 1 213 ? 46.834 4.947 -55.052 1.00 98.00 213 LEU A CA 1
ATOM 1576 C C . LEU A 1 213 ? 47.159 5.689 -56.353 1.00 98.00 213 LEU A C 1
ATOM 1578 O O . LEU A 1 213 ? 47.565 5.073 -57.337 1.00 98.00 213 LEU A O 1
ATOM 1582 N N . ARG A 1 214 ? 47.038 7.024 -56.362 1.00 97.88 214 ARG A N 1
ATOM 1583 C CA . ARG A 1 214 ? 47.426 7.845 -57.518 1.00 97.88 214 ARG A CA 1
ATOM 1584 C C . ARG A 1 214 ? 48.920 7.724 -57.826 1.00 97.88 214 ARG A C 1
ATOM 1586 O O . ARG A 1 214 ? 49.280 7.610 -58.994 1.00 97.88 214 ARG A O 1
ATOM 1593 N N . SER A 1 215 ? 49.778 7.765 -56.806 1.00 97.81 215 SER A N 1
ATOM 1594 C CA . SER A 1 215 ? 51.228 7.595 -56.976 1.00 97.81 215 SER A CA 1
ATOM 1595 C C . SER A 1 215 ? 51.562 6.222 -57.572 1.00 97.81 215 SER A C 1
ATOM 1597 O O . SER A 1 215 ? 52.310 6.125 -58.546 1.00 97.81 215 SER A O 1
ATOM 1599 N N . GLU A 1 216 ? 50.932 5.163 -57.057 1.00 98.06 216 GLU A N 1
ATOM 1600 C CA . GLU A 1 216 ? 51.101 3.800 -57.569 1.00 98.06 216 GLU A CA 1
ATOM 1601 C C . GLU A 1 216 ? 50.596 3.632 -59.006 1.00 98.06 216 GLU A C 1
ATOM 1603 O O . GLU A 1 216 ? 51.247 2.961 -59.808 1.00 98.06 216 GLU A O 1
ATOM 1608 N N . LEU A 1 217 ? 49.465 4.255 -59.352 1.00 97.81 217 LEU A N 1
ATOM 1609 C CA . LEU A 1 217 ? 48.919 4.238 -60.708 1.00 97.81 217 LEU A CA 1
ATOM 1610 C C . LEU A 1 217 ? 49.892 4.882 -61.704 1.00 97.81 217 LEU A C 1
ATOM 1612 O O . LEU A 1 217 ? 50.148 4.316 -62.769 1.00 97.81 217 LEU A O 1
ATOM 1616 N N . VAL A 1 218 ? 50.469 6.037 -61.351 1.00 97.88 218 VAL A N 1
ATOM 1617 C CA . VAL A 1 218 ? 51.485 6.715 -62.173 1.00 97.88 218 VAL A CA 1
ATOM 1618 C C . VAL A 1 218 ? 52.709 5.819 -62.349 1.00 97.88 218 VAL A C 1
ATOM 1620 O O . VAL A 1 218 ? 53.162 5.628 -63.474 1.00 97.88 218 VAL A O 1
ATOM 1623 N N . ALA A 1 219 ? 53.209 5.210 -61.271 1.00 97.88 219 ALA A N 1
ATOM 1624 C CA . ALA A 1 219 ? 54.348 4.298 -61.341 1.00 97.88 219 ALA A CA 1
ATOM 1625 C C . ALA A 1 219 ? 54.067 3.074 -62.233 1.00 97.88 219 ALA A C 1
ATOM 1627 O O . ALA A 1 219 ? 54.883 2.736 -63.088 1.00 97.88 219 ALA A O 1
ATOM 1628 N N . ALA A 1 220 ? 52.900 2.438 -62.081 1.00 97.69 220 ALA A N 1
ATOM 1629 C CA . ALA A 1 220 ? 52.491 1.290 -62.893 1.00 97.69 220 ALA A CA 1
ATOM 1630 C C . ALA A 1 220 ? 52.346 1.648 -64.381 1.00 97.69 220 ALA A C 1
ATOM 1632 O O . ALA A 1 220 ? 52.726 0.853 -65.240 1.00 97.69 220 ALA A O 1
ATOM 1633 N N . THR A 1 221 ? 51.841 2.849 -64.677 1.00 96.69 221 THR A N 1
ATOM 1634 C CA . THR A 1 221 ? 51.696 3.360 -66.047 1.00 96.69 221 THR A CA 1
ATOM 1635 C C . THR A 1 221 ? 53.062 3.627 -66.680 1.00 96.69 221 THR A C 1
ATOM 1637 O O . THR A 1 221 ? 53.321 3.158 -67.786 1.00 96.69 221 THR A O 1
ATOM 1640 N N . THR A 1 222 ? 53.972 4.296 -65.963 1.00 97.25 222 THR A N 1
ATOM 1641 C CA . THR A 1 222 ? 55.346 4.568 -66.426 1.00 97.25 222 THR A CA 1
ATOM 1642 C C . THR A 1 222 ? 56.146 3.283 -66.653 1.00 97.25 222 THR A C 1
ATOM 1644 O O . THR A 1 222 ? 56.935 3.206 -67.588 1.00 97.25 222 THR A O 1
ATOM 1647 N N . ALA A 1 223 ? 55.921 2.254 -65.832 1.00 97.31 223 ALA A N 1
ATOM 1648 C CA . ALA A 1 223 ? 56.561 0.946 -65.970 1.00 97.31 223 ALA A CA 1
ATOM 1649 C C . ALA A 1 223 ? 55.931 0.045 -67.056 1.00 97.31 223 ALA A C 1
ATOM 1651 O O . ALA A 1 223 ? 56.414 -1.062 -67.283 1.00 97.31 223 ALA A O 1
ATOM 1652 N N . GLY A 1 224 ? 54.848 0.475 -67.718 1.00 96.75 224 GLY A N 1
ATOM 1653 C CA . GLY A 1 224 ? 54.173 -0.303 -68.765 1.00 96.75 224 GLY A CA 1
ATOM 1654 C C . GLY A 1 224 ? 53.326 -1.479 -68.256 1.00 96.75 224 GLY A C 1
ATOM 1655 O O . GLY A 1 224 ? 52.949 -2.357 -69.032 1.00 96.75 224 GLY A O 1
ATOM 1656 N N . HIS A 1 225 ? 52.988 -1.526 -66.964 1.00 97.94 225 HIS A N 1
ATOM 1657 C CA . HIS A 1 225 ? 52.175 -2.594 -66.372 1.00 97.94 225 HIS A CA 1
ATOM 1658 C C . HIS A 1 225 ? 50.669 -2.341 -66.561 1.00 97.94 225 HIS A C 1
ATOM 1660 O O . HIS A 1 225 ? 49.955 -2.021 -65.608 1.00 97.94 225 HIS A O 1
ATOM 1666 N N . ALA A 1 226 ? 50.172 -2.517 -67.789 1.00 95.69 226 ALA A N 1
ATOM 1667 C CA . ALA A 1 226 ? 48.797 -2.175 -68.175 1.00 95.69 226 ALA A CA 1
ATOM 1668 C C . ALA A 1 226 ? 47.709 -2.799 -67.274 1.00 95.69 226 ALA A C 1
ATOM 1670 O O . ALA A 1 226 ? 46.822 -2.091 -66.805 1.00 95.69 226 ALA A O 1
ATOM 1671 N N . ALA A 1 227 ? 47.801 -4.097 -66.955 1.00 95.94 227 ALA A N 1
ATOM 1672 C CA . ALA A 1 227 ? 46.800 -4.773 -66.121 1.00 95.94 227 ALA A CA 1
ATOM 1673 C C . ALA A 1 227 ? 46.715 -4.186 -64.698 1.00 95.94 227 ALA A C 1
ATOM 1675 O O . ALA A 1 227 ? 45.624 -3.941 -64.184 1.00 95.94 227 ALA A O 1
ATOM 1676 N N . LYS A 1 228 ? 47.869 -3.896 -64.078 1.00 97.12 228 LYS A N 1
ATOM 1677 C CA . LYS A 1 228 ? 47.934 -3.265 -62.752 1.00 97.12 228 LYS A CA 1
ATOM 1678 C C . LYS A 1 228 ? 47.399 -1.832 -62.796 1.00 97.12 228 LYS A C 1
ATOM 1680 O O . LYS A 1 228 ? 46.672 -1.430 -61.892 1.00 97.12 228 LYS A O 1
ATOM 1685 N N . ALA A 1 229 ? 47.727 -1.082 -63.848 1.00 96.69 229 ALA A N 1
ATOM 1686 C CA . ALA A 1 229 ? 47.232 0.277 -64.038 1.00 96.69 229 ALA A CA 1
ATOM 1687 C C . ALA A 1 229 ? 45.697 0.318 -64.163 1.00 96.69 229 ALA A C 1
ATOM 1689 O O . ALA A 1 229 ? 45.066 1.164 -63.538 1.00 96.69 229 ALA A O 1
ATOM 1690 N N . CYS A 1 230 ? 45.075 -0.626 -64.879 1.00 96.75 230 CYS A N 1
ATOM 1691 C CA . CYS A 1 230 ? 43.613 -0.705 -64.974 1.00 96.75 230 CYS A CA 1
ATOM 1692 C C . CYS A 1 230 ? 42.938 -0.946 -63.614 1.00 96.75 230 CYS A C 1
ATOM 1694 O O . CYS A 1 230 ? 41.975 -0.257 -63.283 1.00 96.75 230 CYS A O 1
ATOM 1696 N N . VAL A 1 231 ? 43.451 -1.880 -62.804 1.00 97.94 231 VAL A N 1
ATOM 1697 C CA . VAL A 1 231 ? 42.897 -2.159 -61.465 1.00 97.94 231 VAL A CA 1
ATOM 1698 C C . VAL A 1 231 ? 43.056 -0.952 -60.537 1.00 97.94 231 VAL A C 1
ATOM 1700 O O . VAL A 1 231 ? 42.105 -0.560 -59.865 1.00 97.94 231 VAL A O 1
ATOM 1703 N N . LEU A 1 232 ? 44.235 -0.320 -60.533 1.00 97.81 232 LEU A N 1
ATOM 1704 C CA . LEU A 1 232 ? 44.480 0.880 -59.730 1.00 97.81 232 LEU A CA 1
ATOM 1705 C C . LEU A 1 232 ? 43.607 2.061 -60.171 1.00 97.81 232 LEU A C 1
ATOM 1707 O O . LEU A 1 232 ? 43.152 2.819 -59.322 1.00 97.81 232 LEU A O 1
ATOM 1711 N N . ALA A 1 233 ? 43.336 2.210 -61.471 1.00 96.88 233 ALA A N 1
ATOM 1712 C CA . ALA A 1 233 ? 42.438 3.244 -61.973 1.00 96.88 233 ALA A CA 1
ATOM 1713 C C . ALA A 1 233 ? 41.004 3.060 -61.449 1.00 96.88 233 ALA A C 1
ATOM 1715 O O . ALA A 1 233 ? 40.399 4.034 -61.010 1.00 96.88 233 ALA A O 1
ATOM 1716 N N . LEU A 1 234 ? 40.489 1.824 -61.423 1.00 97.31 234 LEU A N 1
ATOM 1717 C CA . LEU A 1 234 ? 39.166 1.526 -60.859 1.00 97.3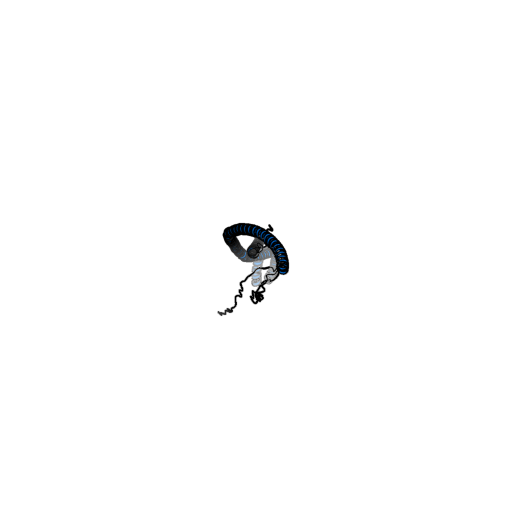1 234 LEU A CA 1
ATOM 1718 C C . LEU A 1 234 ? 39.092 1.846 -59.360 1.00 97.31 234 LEU A C 1
ATOM 1720 O O . LEU A 1 234 ? 38.147 2.503 -58.926 1.00 97.31 234 LEU A O 1
ATOM 1724 N N . GLU A 1 235 ? 40.099 1.447 -58.577 1.00 97.50 235 GLU A N 1
ATOM 1725 C CA . GLU A 1 235 ? 40.141 1.753 -57.138 1.00 97.50 235 GLU A CA 1
ATOM 1726 C C . GLU A 1 235 ? 40.266 3.268 -56.890 1.00 97.50 235 GLU A C 1
ATOM 1728 O O . GLU A 1 235 ? 39.608 3.801 -55.999 1.00 97.50 235 GLU A O 1
ATOM 1733 N N . VAL A 1 236 ? 41.058 3.996 -57.690 1.00 97.81 236 VAL A N 1
ATOM 1734 C CA . VAL A 1 236 ? 41.141 5.468 -57.616 1.00 97.81 236 VAL A CA 1
ATOM 1735 C C . VAL A 1 236 ? 39.782 6.106 -57.895 1.00 97.81 236 VAL A C 1
ATOM 1737 O O . VAL A 1 236 ? 39.393 7.016 -57.167 1.00 97.81 236 VAL A O 1
ATOM 1740 N N . THR A 1 237 ? 39.051 5.635 -58.908 1.00 97.44 237 THR A N 1
ATOM 1741 C CA . THR A 1 237 ? 37.702 6.131 -59.203 1.00 97.44 237 THR A CA 1
ATOM 1742 C C . THR A 1 237 ? 36.742 5.851 -58.050 1.00 97.44 237 THR A C 1
ATOM 1744 O O . THR A 1 237 ? 36.069 6.776 -57.609 1.00 97.44 237 THR A O 1
ATOM 1747 N N . ALA A 1 238 ? 36.741 4.636 -57.493 1.00 96.69 238 ALA A N 1
ATOM 1748 C CA . ALA A 1 238 ? 35.896 4.291 -56.349 1.00 96.69 238 ALA A CA 1
ATOM 1749 C C . ALA A 1 238 ? 36.192 5.168 -55.117 1.00 96.69 238 ALA A C 1
ATOM 1751 O O . ALA A 1 238 ? 35.277 5.718 -54.510 1.00 96.69 238 ALA A O 1
ATOM 1752 N N . ARG A 1 239 ? 37.476 5.368 -54.780 1.00 96.81 239 ARG A N 1
ATOM 1753 C CA . ARG A 1 239 ? 37.890 6.221 -53.648 1.00 96.81 239 ARG A CA 1
ATOM 1754 C C . ARG A 1 239 ? 37.652 7.704 -53.888 1.00 96.81 239 ARG A C 1
ATOM 1756 O O . ARG A 1 239 ? 37.493 8.455 -52.930 1.00 96.81 239 ARG A O 1
ATOM 1763 N N . LYS A 1 240 ? 37.657 8.141 -55.148 1.00 97.38 240 LYS A N 1
ATOM 1764 C CA . LYS A 1 240 ? 37.275 9.503 -55.514 1.00 97.38 240 LYS A CA 1
ATOM 1765 C C . LYS A 1 240 ? 35.784 9.719 -55.254 1.00 97.38 240 LYS A C 1
ATOM 1767 O O . LYS A 1 240 ? 35.466 10.700 -54.597 1.00 97.38 240 LYS A O 1
ATOM 1772 N N . THR A 1 241 ? 34.921 8.810 -55.710 1.00 97.12 241 THR A N 1
ATOM 1773 C CA . THR A 1 241 ? 33.472 8.890 -55.466 1.00 97.12 241 THR A CA 1
ATOM 1774 C C . THR A 1 241 ? 33.162 8.887 -53.970 1.00 97.12 241 THR A C 1
ATOM 1776 O O . THR A 1 241 ? 32.509 9.800 -53.495 1.00 97.12 241 THR A O 1
ATOM 1779 N N . GLU A 1 242 ? 33.757 7.974 -53.195 1.00 96.12 242 GLU A N 1
ATOM 1780 C CA . GLU A 1 242 ? 33.603 7.950 -51.728 1.00 96.12 242 GLU A CA 1
ATOM 1781 C C . GLU A 1 242 ? 34.036 9.271 -51.058 1.00 96.12 242 GLU A C 1
ATOM 1783 O O . GLU A 1 242 ? 33.412 9.732 -50.107 1.00 96.12 242 GLU A O 1
ATOM 1788 N N . LEU A 1 243 ? 35.115 9.904 -51.538 1.00 96.56 243 LEU A N 1
ATOM 1789 C CA . LEU A 1 243 ? 35.559 11.201 -51.020 1.00 96.56 243 LEU A CA 1
ATOM 1790 C C . LEU A 1 243 ? 34.627 12.349 -51.429 1.00 96.56 243 LEU A C 1
ATOM 1792 O O . LEU A 1 243 ? 34.533 13.326 -50.691 1.00 96.56 243 LEU A O 1
ATOM 1796 N N . GLU A 1 244 ? 34.012 12.272 -52.608 1.00 95.94 244 GLU A N 1
ATOM 1797 C CA . GLU A 1 244 ? 33.011 13.237 -53.065 1.00 95.94 244 GLU A CA 1
ATOM 1798 C C . GLU A 1 244 ? 31.748 13.131 -52.204 1.00 95.94 244 GLU A C 1
ATOM 1800 O O . GLU A 1 244 ? 31.325 14.158 -51.683 1.00 95.94 244 GLU A O 1
ATOM 1805 N N . ASP A 1 245 ? 31.266 11.915 -51.926 1.00 95.69 245 ASP A N 1
ATOM 1806 C CA . ASP A 1 245 ? 30.118 11.663 -51.044 1.00 95.69 245 ASP A CA 1
ATOM 1807 C C . ASP A 1 245 ? 30.374 12.181 -49.616 1.00 95.69 245 ASP A C 1
ATOM 1809 O O . ASP A 1 245 ? 29.577 12.930 -49.062 1.00 95.69 245 ASP A O 1
ATOM 1813 N N . LEU A 1 246 ? 31.536 11.862 -49.026 1.00 95.50 246 LEU A N 1
ATOM 1814 C CA . LEU A 1 246 ? 31.897 12.321 -47.674 1.00 95.50 246 LEU A CA 1
ATOM 1815 C C . LEU A 1 246 ? 32.087 13.842 -47.563 1.00 95.50 246 LEU A C 1
ATOM 1817 O O . LEU A 1 246 ? 32.073 14.380 -46.457 1.00 95.50 246 LEU A O 1
ATOM 1821 N N . ARG A 1 247 ? 32.368 14.527 -48.676 1.00 94.25 247 ARG A N 1
ATOM 1822 C CA . ARG A 1 247 ? 32.557 15.986 -48.725 1.00 94.25 247 ARG A CA 1
ATOM 1823 C C . ARG A 1 247 ? 31.311 16.722 -49.195 1.00 94.25 247 ARG A C 1
ATOM 1825 O O . ARG A 1 247 ? 31.355 17.953 -49.261 1.00 94.25 247 ARG A O 1
ATOM 1832 N N . ASP A 1 248 ? 30.262 15.997 -49.563 1.00 95.62 248 ASP A N 1
ATOM 1833 C CA . ASP A 1 248 ? 29.001 16.592 -49.953 1.00 95.62 248 ASP A CA 1
ATOM 1834 C C . ASP A 1 248 ? 28.411 17.327 -48.735 1.00 95.62 248 ASP A C 1
ATOM 1836 O O . ASP A 1 248 ? 28.244 16.717 -47.675 1.00 95.62 248 ASP A O 1
ATOM 1840 N N . PRO A 1 249 ? 28.103 18.633 -48.838 1.00 94.19 249 PRO A N 1
ATOM 1841 C CA . PRO A 1 249 ? 27.459 19.366 -47.753 1.00 94.19 249 PRO A CA 1
ATOM 1842 C C . PRO A 1 249 ? 26.133 18.742 -47.298 1.00 94.19 249 PRO A C 1
ATOM 1844 O O . PRO A 1 249 ? 25.756 18.915 -46.142 1.00 94.19 249 PRO A O 1
ATOM 1847 N N . SER A 1 250 ? 25.435 18.017 -48.181 1.00 95.62 250 SER A N 1
ATOM 1848 C CA . SER A 1 250 ? 24.226 17.272 -47.813 1.00 95.62 250 SER A CA 1
ATOM 1849 C C . SER A 1 250 ? 24.526 16.128 -46.845 1.00 95.62 250 SER A C 1
ATOM 1851 O O . SER A 1 250 ? 23.794 15.962 -45.882 1.00 95.62 250 SER A O 1
ATOM 1853 N N . TYR A 1 251 ? 25.656 15.430 -46.996 1.00 94.81 251 TYR A N 1
ATOM 1854 C CA . TYR A 1 251 ? 26.055 14.370 -46.067 1.00 94.81 251 TYR A CA 1
ATOM 1855 C C . TYR A 1 251 ? 26.355 14.910 -44.659 1.00 94.81 251 TYR A C 1
ATOM 1857 O O . TYR A 1 251 ? 26.003 14.291 -43.656 1.00 94.81 251 TYR A O 1
ATOM 1865 N N . GLU A 1 252 ? 26.992 16.081 -44.561 1.00 93.94 252 GLU A N 1
ATOM 1866 C CA . GLU A 1 252 ? 27.196 16.756 -43.272 1.00 93.94 252 GLU A CA 1
ATOM 1867 C C . GLU A 1 252 ? 25.864 17.214 -42.660 1.00 93.94 252 GLU A C 1
ATOM 1869 O O . GLU A 1 252 ? 25.647 17.016 -41.463 1.00 93.94 252 GLU A O 1
ATOM 1874 N N . ALA A 1 253 ? 24.960 17.772 -43.472 1.00 95.50 253 ALA A N 1
ATOM 1875 C CA . ALA A 1 253 ? 23.627 18.173 -43.028 1.00 95.50 253 ALA A CA 1
ATOM 1876 C C . ALA A 1 253 ? 22.812 16.978 -42.499 1.00 95.50 253 ALA A C 1
ATOM 1878 O O . ALA A 1 253 ? 22.269 17.075 -41.400 1.00 95.50 253 ALA A O 1
ATOM 1879 N N . ASP A 1 254 ? 22.821 15.843 -43.203 1.00 96.38 254 ASP A N 1
ATOM 1880 C CA . ASP A 1 254 ? 22.142 14.607 -42.794 1.00 96.38 254 ASP A CA 1
ATOM 1881 C C . ASP A 1 254 ? 22.682 14.076 -41.453 1.00 96.38 254 ASP A C 1
ATOM 1883 O O . ASP A 1 254 ? 21.931 13.590 -40.607 1.00 96.38 254 ASP A O 1
ATOM 1887 N N . LEU A 1 255 ? 23.997 14.174 -41.218 1.00 95.44 255 LEU A N 1
ATOM 1888 C CA . LEU A 1 255 ? 24.594 13.777 -39.939 1.00 95.44 255 LEU A CA 1
ATOM 1889 C C . LEU A 1 255 ? 24.210 14.724 -38.796 1.00 95.44 255 LEU A C 1
ATOM 1891 O O . LEU A 1 255 ? 23.995 14.261 -37.675 1.00 95.44 255 LEU A O 1
ATOM 1895 N N . ILE A 1 256 ? 24.130 16.030 -39.057 1.00 96.44 256 ILE A N 1
ATOM 1896 C CA . ILE A 1 256 ? 23.669 17.021 -38.074 1.00 96.44 256 ILE A CA 1
ATOM 1897 C C . ILE A 1 256 ? 22.193 16.786 -37.732 1.00 96.44 256 ILE A C 1
ATOM 1899 O O . ILE A 1 256 ? 21.833 16.814 -36.553 1.00 96.44 256 ILE A O 1
ATOM 1903 N N . GLU A 1 257 ? 21.356 16.524 -38.736 1.00 97.19 257 GLU A N 1
ATOM 1904 C CA . GLU A 1 257 ? 19.947 16.170 -38.552 1.00 97.19 257 GLU A CA 1
ATOM 1905 C C . GLU A 1 257 ? 19.821 14.894 -37.715 1.00 97.19 257 GLU A C 1
ATOM 1907 O O . GLU A 1 257 ? 19.173 14.916 -36.673 1.00 97.19 257 GLU A O 1
ATOM 1912 N N . ALA A 1 258 ? 20.565 13.835 -38.051 1.00 96.56 258 ALA A N 1
ATOM 1913 C CA . ALA A 1 258 ? 20.555 12.587 -37.288 1.00 96.56 258 ALA A CA 1
ATOM 1914 C C . ALA A 1 258 ? 20.973 12.762 -35.814 1.00 96.56 258 ALA A C 1
ATOM 1916 O O . ALA A 1 258 ? 20.402 12.119 -34.932 1.00 96.56 258 ALA A O 1
ATOM 1917 N N . VAL A 1 259 ? 21.963 13.616 -35.522 1.00 98.06 259 VAL A N 1
ATOM 1918 C CA . VAL A 1 259 ? 22.350 13.944 -34.135 1.00 98.06 259 VAL A CA 1
ATOM 1919 C C . VAL A 1 259 ? 21.243 14.722 -33.427 1.00 98.06 259 VAL A C 1
ATOM 1921 O O . VAL A 1 259 ? 20.945 14.438 -32.267 1.00 98.06 259 VAL A O 1
ATOM 1924 N N . THR A 1 260 ? 20.627 15.681 -34.116 1.00 97.81 260 THR A N 1
ATOM 1925 C CA . THR A 1 260 ? 19.553 16.512 -33.560 1.00 97.81 260 THR A CA 1
ATOM 1926 C C . THR A 1 260 ? 18.328 15.663 -33.229 1.00 97.81 260 THR A C 1
ATOM 1928 O O . THR A 1 260 ? 17.852 15.706 -32.095 1.00 97.81 260 THR A O 1
ATOM 1931 N N . ASP A 1 261 ? 17.890 14.817 -34.161 1.00 97.12 261 ASP A N 1
ATOM 1932 C CA . ASP A 1 261 ? 16.766 13.899 -33.981 1.00 97.12 261 ASP A CA 1
ATOM 1933 C C . ASP A 1 261 ? 17.017 12.913 -32.838 1.00 97.12 261 ASP A C 1
ATOM 1935 O O . ASP A 1 261 ? 16.157 12.725 -31.972 1.00 97.12 261 ASP A O 1
ATOM 1939 N N . ALA A 1 262 ? 18.215 12.318 -32.780 1.00 96.81 262 ALA A N 1
ATOM 1940 C CA . ALA A 1 262 ? 18.587 11.422 -31.689 1.00 96.81 262 ALA A CA 1
ATOM 1941 C C . ALA A 1 262 ? 18.639 12.154 -30.336 1.00 96.81 262 ALA A C 1
ATOM 1943 O O . ALA A 1 262 ? 18.249 11.589 -29.315 1.00 96.81 262 ALA A O 1
ATOM 1944 N N . GLY A 1 263 ? 19.072 13.419 -30.315 1.00 97.69 263 GLY A N 1
ATOM 1945 C CA . GLY A 1 263 ? 19.063 14.262 -29.119 1.00 97.69 263 GLY A CA 1
ATOM 1946 C C . GLY A 1 263 ? 17.646 14.573 -28.634 1.00 97.69 263 GLY A C 1
ATOM 1947 O O . GLY A 1 263 ? 17.354 14.441 -27.444 1.00 97.69 263 GLY A O 1
ATOM 1948 N N . THR A 1 264 ? 16.738 14.915 -29.551 1.00 97.75 264 THR A N 1
ATOM 1949 C CA . THR A 1 264 ? 15.316 15.116 -29.240 1.00 97.75 264 THR A CA 1
ATOM 1950 C C . THR A 1 264 ? 14.671 13.831 -28.720 1.00 97.75 264 THR A C 1
ATOM 1952 O O . THR A 1 264 ? 13.971 13.870 -27.707 1.00 97.75 264 THR A O 1
ATOM 1955 N N . ALA A 1 265 ? 14.942 12.686 -29.352 1.00 96.38 265 ALA A N 1
ATOM 1956 C CA . ALA A 1 265 ? 14.435 11.388 -28.912 1.00 96.38 265 ALA A CA 1
ATOM 1957 C C . ALA A 1 265 ? 14.964 10.992 -27.522 1.00 96.38 265 ALA A C 1
ATOM 1959 O O . ALA A 1 265 ? 14.199 10.502 -26.690 1.00 96.38 265 ALA A O 1
ATOM 1960 N N . LEU A 1 266 ? 16.247 11.245 -27.242 1.00 97.69 266 LEU A N 1
ATOM 1961 C CA . LEU A 1 266 ? 16.854 11.004 -25.933 1.00 97.69 266 LEU A CA 1
ATOM 1962 C C . LEU A 1 266 ? 16.225 11.877 -24.841 1.00 97.69 266 LEU A C 1
ATOM 1964 O O . LEU A 1 266 ? 15.922 11.368 -23.762 1.00 97.69 266 LEU A O 1
ATOM 1968 N N . SER A 1 267 ? 15.998 13.166 -25.117 1.00 97.50 267 SER A N 1
ATOM 1969 C CA . SER A 1 267 ? 15.324 14.069 -24.175 1.00 97.50 267 SER A CA 1
ATOM 1970 C C . SER A 1 267 ? 13.910 13.583 -23.867 1.00 97.50 267 SER A C 1
ATOM 1972 O O . SER A 1 267 ? 13.569 13.415 -22.702 1.00 97.50 267 SER A O 1
ATOM 1974 N N . ALA A 1 268 ? 13.122 13.263 -24.899 1.00 97.44 268 ALA A N 1
ATOM 1975 C CA . ALA A 1 268 ? 11.758 12.766 -24.728 1.00 97.44 268 ALA A CA 1
ATOM 1976 C C . ALA A 1 268 ? 11.708 11.437 -23.952 1.00 97.44 268 ALA A C 1
ATOM 1978 O O . ALA A 1 268 ? 10.834 11.238 -23.110 1.00 97.44 268 ALA A O 1
ATOM 1979 N N . ALA A 1 269 ? 12.660 10.529 -24.197 1.00 96.75 269 ALA A N 1
ATOM 1980 C CA . ALA A 1 269 ? 12.788 9.297 -23.422 1.00 96.75 269 ALA A CA 1
ATOM 1981 C C . ALA A 1 269 ? 13.166 9.570 -21.954 1.00 96.75 269 ALA A C 1
ATOM 1983 O O . ALA A 1 269 ? 12.740 8.832 -21.066 1.00 96.75 269 ALA A O 1
ATOM 1984 N N . GLY A 1 270 ? 13.956 10.618 -21.699 1.00 97.75 270 GLY A N 1
ATOM 1985 C CA . GLY A 1 270 ? 14.342 11.050 -20.356 1.00 97.75 270 GLY A CA 1
ATOM 1986 C C . GLY A 1 270 ? 13.157 11.600 -19.571 1.00 97.75 270 GLY A C 1
ATOM 1987 O O . GLY A 1 270 ? 12.934 11.178 -18.438 1.00 97.75 270 GLY A O 1
ATOM 1988 N N . ASP A 1 271 ? 12.360 12.462 -20.202 1.00 97.81 271 ASP A N 1
ATOM 1989 C CA . ASP A 1 271 ? 11.134 13.010 -19.614 1.00 97.81 271 ASP A CA 1
ATOM 1990 C C . ASP A 1 271 ? 10.135 11.887 -19.293 1.00 97.81 271 ASP A C 1
ATOM 1992 O O . ASP A 1 271 ? 9.656 11.781 -18.166 1.00 97.81 271 ASP A O 1
ATOM 1996 N N . ALA A 1 272 ? 9.909 10.961 -20.233 1.00 97.50 272 ALA A N 1
ATOM 1997 C CA . ALA A 1 272 ? 9.016 9.822 -20.016 1.00 97.50 272 ALA A CA 1
ATOM 1998 C C . ALA A 1 272 ? 9.476 8.916 -18.858 1.00 97.50 272 ALA A C 1
ATOM 2000 O O . ALA A 1 272 ? 8.655 8.438 -18.072 1.00 97.50 272 ALA A O 1
ATOM 2001 N N . LEU A 1 273 ? 10.785 8.675 -18.726 1.00 97.94 273 LEU A N 1
ATOM 2002 C CA . LEU A 1 273 ? 11.347 7.926 -17.602 1.00 97.94 273 LEU A CA 1
ATOM 2003 C C . LEU A 1 273 ? 11.130 8.656 -16.267 1.00 97.94 273 LEU A C 1
ATOM 2005 O O . LEU A 1 273 ? 10.773 8.007 -15.282 1.00 97.94 273 LEU A O 1
ATOM 2009 N N . ALA A 1 274 ? 11.322 9.976 -16.228 1.00 97.75 274 ALA A N 1
ATOM 2010 C CA . ALA A 1 274 ? 11.096 10.788 -15.033 1.00 97.75 274 ALA A CA 1
ATOM 2011 C C . ALA A 1 274 ? 9.615 10.788 -14.608 1.00 97.75 274 ALA A C 1
ATOM 2013 O O . ALA A 1 274 ? 9.310 10.611 -13.424 1.00 97.75 274 ALA A O 1
ATOM 2014 N N . ASP A 1 275 ? 8.694 10.890 -15.568 1.00 97.50 275 ASP A N 1
ATOM 2015 C CA . ASP A 1 275 ? 7.253 10.770 -15.329 1.00 97.50 275 ASP A CA 1
ATOM 2016 C C . ASP A 1 275 ? 6.896 9.381 -14.778 1.00 97.50 275 ASP A C 1
ATOM 2018 O O . ASP A 1 275 ? 6.179 9.258 -13.782 1.00 97.50 275 ASP A O 1
ATOM 2022 N N . GLY A 1 276 ? 7.455 8.318 -15.369 1.00 97.19 276 GLY A N 1
ATOM 2023 C CA . GLY A 1 276 ? 7.262 6.944 -14.902 1.00 97.19 276 GLY A CA 1
ATOM 2024 C C . GLY A 1 276 ? 7.781 6.707 -13.478 1.00 97.19 276 GLY A C 1
ATOM 2025 O O . GLY A 1 276 ? 7.135 6.016 -12.688 1.00 97.19 276 GLY A O 1
ATOM 2026 N N . GLN A 1 277 ? 8.921 7.305 -13.118 1.00 97.88 277 GLN A N 1
ATOM 2027 C CA . GLN A 1 277 ? 9.457 7.265 -11.752 1.00 97.88 277 GLN A CA 1
ATOM 2028 C C . GLN A 1 277 ? 8.548 8.006 -10.767 1.00 97.88 277 GLN A C 1
ATOM 2030 O O . GLN A 1 277 ? 8.254 7.475 -9.696 1.00 97.88 277 GLN A O 1
ATOM 2035 N N . SER A 1 278 ? 8.058 9.185 -11.152 1.00 97.62 278 SER A N 1
ATOM 2036 C CA . SER A 1 278 ? 7.148 9.988 -10.330 1.00 97.62 278 SER A CA 1
ATOM 2037 C C . SER A 1 278 ? 5.841 9.239 -10.059 1.00 97.62 278 SER A C 1
ATOM 2039 O O . SER A 1 278 ? 5.445 9.095 -8.904 1.00 97.62 278 SER A O 1
ATOM 2041 N N . ALA A 1 279 ? 5.234 8.647 -11.093 1.00 9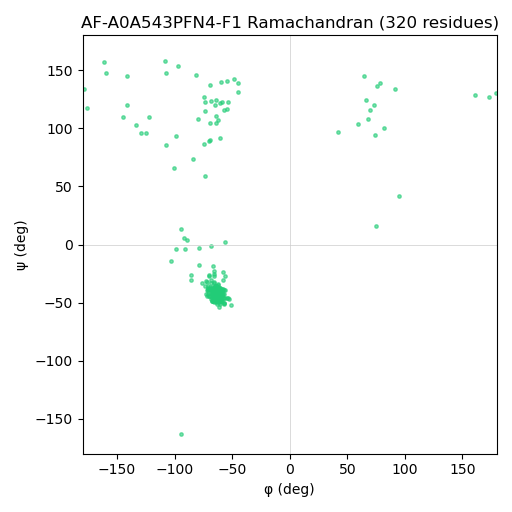7.44 279 ALA A N 1
ATOM 2042 C CA . ALA A 1 279 ? 4.019 7.842 -10.963 1.00 97.44 279 ALA A CA 1
ATOM 2043 C C . ALA A 1 279 ? 4.205 6.625 -10.037 1.00 97.44 279 ALA A C 1
ATOM 2045 O O . ALA A 1 279 ? 3.310 6.287 -9.256 1.00 97.44 279 ALA A O 1
ATOM 2046 N N . LEU A 1 280 ? 5.368 5.963 -10.094 1.00 97.56 280 LEU A N 1
ATOM 2047 C CA . LEU A 1 280 ? 5.696 4.857 -9.193 1.00 97.56 280 LEU A CA 1
ATOM 2048 C C . LEU A 1 280 ? 5.803 5.330 -7.736 1.00 97.56 280 LEU A C 1
ATOM 2050 O O . LEU A 1 280 ? 5.224 4.699 -6.851 1.00 97.56 280 LEU A O 1
ATOM 2054 N N . THR A 1 281 ? 6.508 6.436 -7.486 1.00 97.62 281 THR A N 1
ATOM 2055 C CA . THR A 1 281 ? 6.658 7.004 -6.138 1.00 97.62 281 THR A CA 1
ATOM 2056 C C . THR A 1 281 ? 5.320 7.459 -5.560 1.00 97.62 281 THR A C 1
ATOM 2058 O O . THR A 1 281 ? 5.013 7.129 -4.415 1.00 97.62 281 THR A O 1
ATOM 2061 N N . GLU A 1 282 ? 4.490 8.149 -6.343 1.00 97.75 282 GLU A N 1
ATOM 2062 C CA . GLU A 1 282 ? 3.141 8.549 -5.925 1.00 97.75 282 GLU A CA 1
ATOM 2063 C C . GLU A 1 282 ? 2.282 7.337 -5.558 1.00 97.75 282 GLU A C 1
ATOM 2065 O O . GLU A 1 282 ? 1.606 7.330 -4.525 1.00 97.75 282 GLU A O 1
ATOM 2070 N N . ARG A 1 283 ? 2.340 6.268 -6.364 1.00 97.62 283 ARG A N 1
ATOM 2071 C CA . ARG A 1 283 ? 1.574 5.054 -6.079 1.00 97.62 283 ARG A CA 1
ATOM 2072 C C . ARG A 1 283 ? 2.062 4.341 -4.819 1.00 97.62 283 ARG A C 1
ATOM 2074 O O . ARG A 1 283 ? 1.233 3.885 -4.036 1.00 97.62 283 ARG A O 1
ATOM 2081 N N . GLN A 1 284 ? 3.374 4.256 -4.606 1.00 97.44 284 GLN A N 1
ATOM 2082 C CA . GLN A 1 284 ? 3.948 3.679 -3.385 1.00 97.44 284 GLN A CA 1
ATOM 2083 C C . GLN A 1 284 ? 3.524 4.473 -2.145 1.00 97.44 284 GLN A C 1
ATOM 2085 O O . GLN A 1 284 ? 3.027 3.881 -1.189 1.00 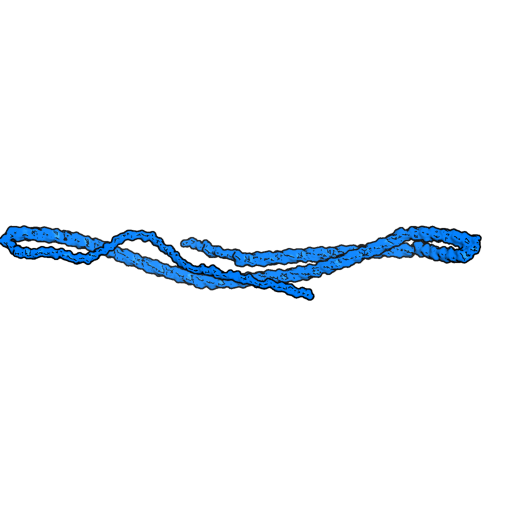97.44 284 GLN A O 1
ATOM 2090 N N . ALA A 1 285 ? 3.603 5.806 -2.204 1.00 97.75 285 ALA A N 1
ATOM 2091 C CA . ALA A 1 285 ? 3.138 6.671 -1.125 1.00 97.75 285 ALA A CA 1
ATOM 2092 C C . ALA A 1 285 ? 1.647 6.454 -0.817 1.00 97.75 285 ALA A C 1
ATOM 2094 O O . ALA A 1 285 ? 1.264 6.375 0.350 1.00 97.75 285 ALA A O 1
ATOM 2095 N N . LYS A 1 286 ? 0.807 6.281 -1.850 1.00 97.44 286 LYS A N 1
ATOM 2096 C CA . LYS A 1 286 ? -0.619 5.993 -1.657 1.00 97.44 286 LYS A CA 1
ATOM 2097 C C . LYS A 1 286 ? -0.862 4.644 -0.980 1.00 97.44 286 LYS A C 1
ATOM 2099 O O . LYS A 1 286 ? -1.721 4.537 -0.109 1.00 97.44 286 LYS A O 1
ATOM 2104 N N . VAL A 1 287 ? -0.113 3.611 -1.364 1.00 97.75 287 VAL A N 1
ATOM 2105 C CA . VAL A 1 287 ? -0.197 2.290 -0.721 1.00 97.75 287 VAL A CA 1
ATOM 2106 C C . VAL A 1 287 ? 0.200 2.376 0.754 1.00 97.75 287 VAL A C 1
ATOM 2108 O O . VAL A 1 287 ? -0.468 1.775 1.595 1.00 97.75 287 VAL A O 1
ATOM 2111 N N . ASP A 1 288 ? 1.248 3.129 1.083 1.00 97.69 288 ASP A N 1
ATOM 2112 C CA . ASP A 1 288 ? 1.703 3.296 2.466 1.00 97.69 288 ASP A CA 1
ATOM 2113 C C . ASP A 1 288 ? 0.694 4.081 3.318 1.00 97.69 288 ASP A C 1
ATOM 2115 O O . ASP A 1 288 ? 0.402 3.678 4.446 1.00 97.69 288 ASP A O 1
ATOM 2119 N N . GLU A 1 289 ? 0.090 5.138 2.763 1.00 97.94 289 GLU A N 1
ATOM 2120 C CA . GLU A 1 289 ? -1.016 5.871 3.395 1.00 97.94 289 GLU A CA 1
ATOM 2121 C C . GLU A 1 289 ? -2.192 4.934 3.713 1.00 97.94 289 GLU A C 1
ATOM 2123 O O . GLU A 1 289 ? -2.647 4.858 4.855 1.00 97.94 289 GLU A O 1
ATOM 2128 N N . LEU A 1 290 ? -2.640 4.145 2.732 1.00 97.38 290 LEU A N 1
ATOM 2129 C CA . LEU A 1 290 ? -3.756 3.216 2.917 1.00 97.38 290 LEU A CA 1
ATOM 2130 C C . LEU A 1 290 ? -3.447 2.122 3.950 1.00 97.38 290 LEU A C 1
ATOM 2132 O O . LEU A 1 290 ? -4.324 1.744 4.728 1.00 97.38 290 LEU A O 1
ATOM 2136 N N . LYS A 1 291 ? -2.202 1.633 4.010 1.00 97.38 291 LYS A N 1
ATOM 2137 C CA . LYS A 1 291 ? -1.760 0.686 5.048 1.00 97.38 291 LYS A CA 1
ATOM 2138 C C . LYS A 1 291 ? -1.759 1.314 6.442 1.00 97.38 291 LYS A C 1
ATOM 2140 O O . LYS A 1 291 ? -2.099 0.633 7.415 1.00 97.38 291 LYS A O 1
ATOM 2145 N N . ALA A 1 292 ? -1.392 2.589 6.558 1.00 97.56 292 ALA A N 1
ATOM 2146 C CA . ALA A 1 292 ? -1.460 3.312 7.823 1.00 97.56 292 ALA A CA 1
ATOM 2147 C C . ALA A 1 292 ? -2.916 3.475 8.289 1.00 97.56 292 ALA A C 1
ATOM 2149 O O . ALA A 1 292 ? -3.228 3.174 9.442 1.00 97.56 292 ALA A O 1
ATOM 2150 N N . GLU A 1 293 ? -3.823 3.851 7.383 1.00 97.25 293 GLU A N 1
ATOM 2151 C CA . GLU A 1 293 ? -5.263 3.931 7.666 1.00 97.25 293 GLU A CA 1
ATOM 2152 C C . GLU A 1 293 ? -5.847 2.572 8.079 1.00 97.25 293 GLU A C 1
ATOM 2154 O O . GLU A 1 293 ? -6.571 2.478 9.071 1.00 97.25 293 GLU A O 1
ATOM 2159 N N . LEU A 1 294 ? -5.486 1.496 7.376 1.00 96.56 294 LEU A N 1
ATOM 2160 C CA . LEU A 1 294 ? -5.884 0.135 7.731 1.00 96.56 294 LEU A CA 1
ATOM 2161 C C . LEU A 1 294 ? -5.397 -0.252 9.137 1.00 96.56 294 LEU A C 1
ATOM 2163 O O . LEU A 1 294 ? -6.142 -0.841 9.920 1.00 96.56 294 LEU A O 1
ATOM 2167 N N . THR A 1 295 ? -4.161 0.104 9.485 1.00 97.38 295 THR A N 1
ATOM 2168 C CA . THR A 1 295 ? -3.608 -0.140 10.826 1.00 97.38 295 THR A CA 1
ATOM 2169 C C . THR A 1 295 ? -4.396 0.619 11.895 1.00 97.38 295 THR A C 1
ATOM 2171 O O . THR A 1 295 ? -4.701 0.056 12.948 1.00 97.38 295 THR A O 1
ATOM 2174 N N . ALA A 1 296 ? -4.785 1.867 11.620 1.00 96.62 296 ALA A N 1
ATOM 2175 C CA . ALA A 1 296 ? -5.625 2.653 12.520 1.00 96.62 296 ALA A CA 1
ATOM 2176 C C . ALA A 1 296 ? -7.018 2.024 12.711 1.00 96.62 296 ALA A C 1
ATOM 2178 O O . ALA A 1 296 ? -7.528 1.997 13.832 1.00 96.62 296 ALA A O 1
ATOM 2179 N N . LEU A 1 297 ? -7.613 1.449 11.658 1.00 95.94 297 LEU A N 1
ATOM 2180 C CA . LEU A 1 297 ? -8.875 0.706 11.766 1.00 95.94 297 LEU A CA 1
ATOM 2181 C C . LEU A 1 297 ? -8.733 -0.544 12.646 1.00 95.94 297 LEU A C 1
ATOM 2183 O O . LEU A 1 297 ? -9.574 -0.776 13.514 1.00 95.94 297 LEU A O 1
ATOM 2187 N N . TRP A 1 298 ? -7.649 -1.310 12.497 1.00 95.75 298 TRP A N 1
ATOM 2188 C CA . TRP A 1 298 ? -7.368 -2.454 13.374 1.00 95.75 298 TRP A CA 1
ATOM 2189 C C . TRP A 1 298 ? -7.191 -2.046 14.839 1.00 95.75 298 TRP A C 1
ATOM 2191 O O . TRP A 1 298 ? -7.702 -2.721 15.734 1.00 95.75 298 TRP A O 1
ATOM 2201 N N . GLN A 1 299 ? -6.515 -0.925 15.100 1.00 95.12 299 GLN A N 1
ATOM 2202 C CA . GLN A 1 299 ? -6.387 -0.376 16.452 1.00 95.12 299 GLN A CA 1
ATOM 2203 C C . GLN A 1 299 ? -7.737 0.087 17.008 1.00 95.12 299 GLN A C 1
ATOM 2205 O O . GLN A 1 299 ? -8.045 -0.188 18.166 1.00 95.12 299 GLN A O 1
ATOM 2210 N N . SER A 1 300 ? -8.568 0.733 16.186 1.00 93.00 300 SER A N 1
ATOM 2211 C CA . SER A 1 300 ? -9.927 1.133 16.563 1.00 93.00 300 SER A CA 1
ATOM 2212 C C . SER A 1 300 ? -10.789 -0.078 16.925 1.00 93.00 300 SER A C 1
ATOM 2214 O O . SER A 1 300 ? -11.441 -0.079 17.971 1.00 93.00 300 SER A O 1
ATOM 2216 N N . ARG A 1 301 ? -10.716 -1.151 16.127 1.00 93.50 301 ARG A N 1
ATOM 2217 C CA . ARG A 1 301 ? -11.361 -2.434 16.425 1.00 93.50 301 ARG A CA 1
ATOM 2218 C C . ARG A 1 301 ? -10.898 -2.992 17.767 1.00 93.50 301 ARG A C 1
ATOM 2220 O O . ARG A 1 301 ? -11.730 -3.335 18.600 1.00 93.50 301 ARG A O 1
ATOM 2227 N N . ALA A 1 302 ? -9.585 -3.069 17.984 1.00 92.25 302 ALA A N 1
ATOM 2228 C CA . ALA A 1 302 ? -9.010 -3.590 19.221 1.00 92.25 302 ALA A CA 1
ATOM 2229 C C . ALA A 1 302 ? -9.443 -2.765 20.442 1.00 92.25 302 ALA A C 1
ATOM 2231 O O . ALA A 1 302 ? -9.857 -3.337 21.444 1.00 92.25 302 ALA A O 1
ATOM 2232 N N . ALA A 1 303 ? -9.435 -1.434 20.339 1.00 90.38 303 ALA A N 1
ATOM 2233 C CA . ALA A 1 303 ? -9.916 -0.548 21.394 1.00 90.38 303 ALA A CA 1
ATOM 2234 C C . ALA A 1 303 ? -11.411 -0.756 21.681 1.00 90.38 303 ALA A C 1
ATOM 2236 O O . ALA A 1 303 ? -11.822 -0.764 22.840 1.00 90.38 303 ALA A O 1
ATOM 2237 N N . LYS A 1 304 ? -12.230 -0.963 20.641 1.00 87.81 304 LYS A N 1
ATOM 2238 C CA . LYS A 1 304 ? -13.663 -1.227 20.805 1.00 87.81 304 LYS A CA 1
ATOM 2239 C C . LYS A 1 304 ? -13.929 -2.578 21.464 1.00 87.81 304 LYS A C 1
ATOM 2241 O O . LYS A 1 304 ? -14.808 -2.660 22.311 1.00 87.81 304 LYS A O 1
ATOM 2246 N N . VAL A 1 305 ? -13.147 -3.601 21.125 1.00 87.88 305 VAL A N 1
ATOM 2247 C CA . VAL A 1 305 ? -13.187 -4.903 21.806 1.00 87.88 305 VAL A CA 1
ATOM 2248 C C . VAL A 1 305 ? -12.725 -4.770 23.256 1.00 87.88 305 VAL A C 1
ATOM 2250 O O . VAL A 1 305 ? -13.361 -5.320 24.142 1.00 87.88 305 VAL A O 1
ATOM 2253 N N . GLN A 1 306 ? -11.672 -4.001 23.532 1.00 86.00 306 GLN A N 1
ATOM 2254 C CA . GLN A 1 306 ? -11.191 -3.787 24.897 1.00 86.00 306 GLN A CA 1
ATOM 2255 C C . GLN A 1 306 ? -12.244 -3.093 25.776 1.00 86.00 306 GLN A C 1
ATOM 2257 O O . GLN A 1 306 ? -12.428 -3.484 26.922 1.00 86.00 306 GLN A O 1
ATOM 2262 N N . GLN A 1 307 ? -13.011 -2.144 25.226 1.00 81.81 307 GLN A N 1
ATOM 2263 C CA . GLN A 1 307 ? -14.158 -1.544 25.924 1.00 81.81 307 GLN A CA 1
ATOM 2264 C C . GLN A 1 307 ? -15.221 -2.572 26.350 1.00 81.81 307 GLN A C 1
ATOM 2266 O O . GLN A 1 307 ? -15.955 -2.295 27.293 1.00 81.81 307 GLN A O 1
ATOM 2271 N N . LEU A 1 308 ? -15.308 -3.736 25.692 1.00 71.81 308 LEU A N 1
ATOM 2272 C CA . LEU A 1 308 ? -16.199 -4.827 26.111 1.00 71.81 308 LEU A CA 1
ATOM 2273 C C . LEU A 1 308 ? -15.710 -5.506 27.388 1.00 71.81 308 LEU A C 1
ATOM 2275 O O . LEU A 1 308 ? -16.515 -5.900 28.223 1.00 71.81 308 LEU A O 1
ATOM 2279 N N . TYR A 1 309 ? -14.394 -5.666 27.519 1.00 68.75 309 TYR A N 1
ATOM 2280 C CA . TYR A 1 309 ? -13.777 -6.358 28.648 1.00 68.75 309 TYR A CA 1
ATOM 2281 C C . TYR A 1 309 ? -13.535 -5.432 29.845 1.00 68.75 309 TYR A C 1
ATOM 2283 O O . TYR A 1 309 ? -13.610 -5.887 30.981 1.00 68.75 309 TYR A O 1
ATOM 2291 N N . ASP A 1 310 ? -13.288 -4.143 29.594 1.00 68.94 310 ASP A N 1
ATOM 2292 C CA . ASP A 1 310 ? -13.038 -3.126 30.624 1.00 68.94 310 ASP A CA 1
ATOM 2293 C C . ASP A 1 310 ? -14.313 -2.400 31.086 1.00 68.94 310 ASP A C 1
ATOM 2295 O O . ASP A 1 310 ? -14.224 -1.449 31.868 1.00 68.94 310 ASP A O 1
ATOM 2299 N N . ALA A 1 311 ? -15.501 -2.809 30.618 1.00 55.34 311 ALA A N 1
ATOM 2300 C CA . ALA A 1 311 ? -16.758 -2.307 31.164 1.00 55.34 311 ALA A CA 1
ATOM 2301 C C . ALA A 1 311 ? -16.746 -2.535 32.691 1.00 55.34 311 ALA A C 1
ATOM 2303 O O . ALA A 1 311 ? -16.619 -3.677 33.140 1.00 55.34 311 ALA A O 1
ATOM 2304 N N . PRO A 1 312 ? -16.785 -1.469 33.511 1.00 47.34 312 PRO A N 1
ATOM 2305 C CA . PRO A 1 312 ? -16.462 -1.582 34.919 1.00 47.34 312 PRO A CA 1
ATOM 2306 C C . PRO A 1 312 ? -17.480 -2.469 35.635 1.00 47.34 312 PRO A C 1
ATOM 2308 O O . PRO A 1 312 ? -18.649 -2.119 35.775 1.00 47.34 312 PRO A O 1
ATOM 2311 N N . SER A 1 313 ? -16.968 -3.550 36.220 1.00 47.38 313 SER A N 1
ATOM 2312 C CA . SER A 1 313 ? -17.572 -4.313 37.322 1.00 47.38 313 SER A CA 1
ATOM 2313 C C . SER A 1 313 ? -17.873 -3.453 38.575 1.00 47.38 313 SER A C 1
ATOM 2315 O O . SER A 1 313 ? -18.335 -3.980 39.586 1.00 47.38 313 SER A O 1
ATOM 2317 N N . ASP A 1 314 ? -17.618 -2.141 38.549 1.00 43.16 314 ASP A N 1
ATOM 2318 C CA . ASP A 1 314 ? -17.608 -1.251 39.718 1.00 43.16 314 ASP A CA 1
ATOM 2319 C C . ASP A 1 314 ? -18.926 -0.507 39.992 1.00 43.16 314 ASP A C 1
ATOM 2321 O O . ASP A 1 314 ? -18.981 0.357 40.870 1.00 43.16 3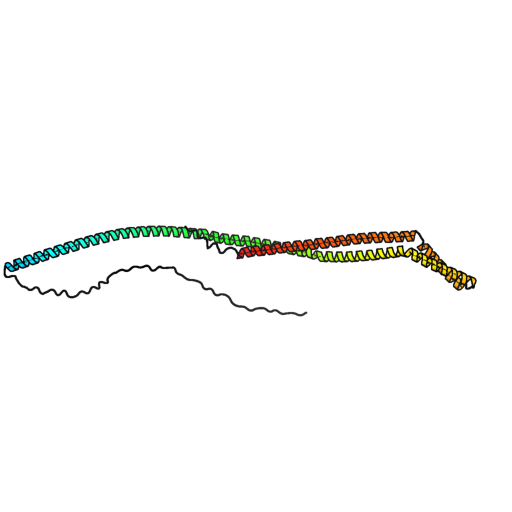14 ASP A O 1
ATOM 2325 N N . ALA A 1 315 ? -20.037 -0.888 39.357 1.00 43.22 315 ALA A N 1
ATOM 2326 C CA . ALA A 1 315 ? -21.360 -0.427 39.798 1.00 43.22 315 ALA A CA 1
ATOM 2327 C C . ALA A 1 315 ? -21.790 -1.007 41.171 1.00 43.22 315 ALA A C 1
ATOM 2329 O O . ALA A 1 315 ? -22.850 -0.651 41.680 1.00 43.22 315 ALA A O 1
ATOM 2330 N N . ALA A 1 316 ? -20.975 -1.860 41.809 1.00 44.25 316 ALA A N 1
ATOM 2331 C CA . ALA A 1 316 ? -21.263 -2.449 43.121 1.00 44.25 316 ALA A CA 1
ATOM 2332 C C . ALA A 1 316 ? -20.734 -1.647 44.336 1.00 44.25 316 ALA A C 1
ATOM 2334 O O . ALA A 1 316 ? -20.992 -2.039 45.471 1.00 44.25 316 ALA A O 1
ATOM 2335 N N . SER A 1 317 ? -20.002 -0.539 44.147 1.00 42.62 317 SER A N 1
ATOM 2336 C CA . SER A 1 317 ? -19.334 0.178 45.258 1.00 42.62 317 SER A CA 1
ATOM 2337 C C . SER A 1 317 ? -20.037 1.468 45.722 1.00 42.62 317 SER A C 1
ATOM 2339 O O . SER A 1 317 ? -19.777 1.964 46.817 1.00 42.62 317 SER A O 1
ATOM 2341 N N . ALA A 1 318 ? -20.982 2.012 44.953 1.00 44.84 318 ALA A N 1
ATOM 2342 C CA . ALA A 1 318 ? -21.657 3.262 45.308 1.00 44.84 318 ALA A CA 1
ATOM 2343 C C . ALA A 1 318 ? -23.049 3.020 45.917 1.00 44.84 318 ALA A C 1
ATOM 2345 O O . ALA A 1 318 ? -24.065 3.403 45.342 1.00 44.84 318 ALA A O 1
ATOM 2346 N N . ALA A 1 319 ? -23.104 2.405 47.101 1.00 39.16 319 ALA A N 1
ATOM 2347 C CA . ALA A 1 319 ? -24.282 2.537 47.955 1.00 39.16 319 ALA A CA 1
ATOM 2348 C C . ALA A 1 319 ? -24.286 3.956 48.565 1.00 39.16 319 ALA A C 1
ATOM 2350 O O . ALA A 1 319 ? -23.306 4.331 49.218 1.00 39.16 319 ALA A O 1
ATOM 2351 N N . PRO A 1 320 ? -25.335 4.774 48.369 1.00 46.84 320 PRO A N 1
ATOM 2352 C CA . PRO A 1 320 ? -25.441 6.053 49.052 1.00 46.84 320 PRO A CA 1
ATOM 2353 C C . PRO A 1 320 ? -25.674 5.798 50.543 1.00 46.84 320 PRO A C 1
ATOM 2355 O O . PRO A 1 320 ? -26.622 5.117 50.928 1.00 46.84 320 PRO A O 1
ATOM 2358 N N . ALA A 1 321 ? -24.799 6.349 51.383 1.00 47.75 321 ALA A N 1
ATOM 2359 C CA . ALA A 1 321 ? -25.048 6.450 52.812 1.00 47.75 321 ALA A CA 1
ATOM 2360 C C . ALA A 1 321 ? -26.262 7.369 53.029 1.00 47.75 321 ALA A C 1
ATOM 2362 O O . ALA A 1 321 ? -26.177 8.572 52.768 1.00 47.75 321 ALA A O 1
ATOM 2363 N N . ALA A 1 322 ? -27.374 6.787 53.474 1.00 39.53 322 ALA A N 1
ATOM 2364 C CA . ALA A 1 322 ? -28.534 7.481 54.021 1.00 39.53 322 ALA A CA 1
ATOM 2365 C C . ALA A 1 322 ? -28.781 6.971 55.444 1.00 39.53 322 ALA A C 1
ATOM 2367 O O . ALA A 1 322 ? -28.712 5.734 55.637 1.00 39.53 322 ALA A O 1
#

Mean predicted aligned error: 16.6 Å

Nearest PDB structures (foldseek):
  5xg2-assembly1_A  TM=2.927E-01  e=1.284E-03  Pyrococcus yayanosii CH1
  3zx6-assembly1_B  TM=6.301E-01  e=3.898E-01  Archaeoglobus fulgidus DSM 4304
  3ja6-assembly1_H  TM=6.177E-01  e=3.306E-01  Escherichia coli
  3ja6-assembly1_I  TM=3.235E-01  e=1.618E-01  Escherichia coli

Foldseek 3Di:
DDDDDDDDDDDDDDDDDDDDDDDDDDDDDDDDDDDDPPDDDDDDPPDDDPPPDDPPDPVVVVVVVVVVVVVVVVVVVVVVVVVVVVVVVVVVVVVVVVVVVVVVVVVVVVVVVVVVVVVVVVVVVVVVVVVVVVVVVVVCVVLVVVLVVLVVVLVVLVVVLVVLVVCLVVLVVVLVVLVVQLVVLVVQLVVLVCCLVCLVVVLVVLVVVLVVLVVVLVVCVVVVVVVSNVVSVVVNVVSVVVNCCSPPVVNSVVSVVSNVVSVVSSVVSVVVSVVSVVVSVVSVVVSVVSVVVSVVSVVVSVVSVVCVVPVDPPPPPDDDDD

Sequence (322 aa):
MSTQDHGDRAAANDPGASASATAAEERTSSTDDSAGSAKGARQGGKTPAPDDSTPDTLGELMAELRKRQSELATTIKQGKASLADRESQQQKVKKQLADLDRAAGDLERTRTDSQSVLDDAQKALDDARPLIDQLDDDVEEALGKALAAIDKAIADKQAEVDVQAGEVPKLESERDRLQRAWVEQQVAHDAASARLTGLPAAIKQTTARLKALRSELVAATTAGHAAKACVLALEVTARKTELEDLRDPSYEADLIEAVTDAGTALSAAGDALADGQSALTERQAKVDELKAELTALWQSRAAKVQQLYDAPSDAASAAPAA

Organism: NCBI:txid1564162

Solvent-accessible surface area (backbone atoms only — not comparable to full-atom values): 18505 Å² total; per-residue (Å²): 135,86,82,88,85,88,90,79,90,85,86,88,85,86,86,87,86,84,80,87,83,86,82,84,89,82,85,89,73,89,76,92,78,91,81,83,83,79,78,85,73,88,81,78,87,76,73,74,76,84,77,88,71,79,79,91,45,74,69,58,51,53,51,50,48,52,49,51,51,50,52,46,52,51,51,50,52,52,49,52,52,52,48,53,51,50,52,51,50,49,53,50,51,53,51,52,50,56,52,49,55,50,50,52,54,53,50,51,48,52,50,52,53,51,49,51,52,50,53,53,50,50,49,52,49,64,62,45,49,62,53,50,55,49,48,52,53,53,48,52,51,55,49,52,53,52,50,52,52,47,52,48,51,44,51,57,44,48,52,50,35,52,57,52,53,62,45,49,64,55,38,50,53,46,32,55,50,33,50,51,50,26,52,52,29,46,54,50,24,54,52,33,45,50,52,53,71,40,45,68,57,52,53,52,50,48,52,52,50,44,54,52,44,50,52,51,28,51,51,29,52,76,71,66,39,60,72,62,24,54,56,38,49,52,52,42,52,53,46,47,52,55,50,50,53,72,64,33,68,64,53,55,50,53,36,51,47,50,28,51,53,27,47,54,50,26,51,53,31,46,52,52,30,52,53,37,48,50,55,40,52,54,47,52,53,51,35,53,52,46,50,52,53,45,51,51,47,53,50,50,48,51,52,57,54,45,53,67,72,64,54,72,85,62,82,78,73,79,72,80,92,126

pLDDT: mean 83.06, std 22.04, range [34.06, 98.5]

Secondary structure (DSSP, 8-state):
----------------------------------------------PPP-------SHHHHHHHHHHHHHHHHHHHHHHHHHHHHHHHHHHHHHHHHHHHHHHHHHHHHHHHHHHHHHHHHHHHHHHHHHHHHHHHHHHHHHHHHHHHHHHHHHHHHHHHHHHHHHHHHHHHHHHHHHHHHHHHHHHHHHHHHHHHHHHHHHHHHHHHHHHHHHHHHHHHHHTT-HHHHHHHHHHHHHHHHHHHHHH-HHHHHHHHHHHHHHHHHHHHHHHHHHHHHHHHHHHHHHHHHHHHHHHHHHHHHHHHHHHHHSS-GGGGS-----

Radius of gyration: 67.7 Å; Cα contacts (8 Å, |Δi|>4): 103; chains: 1; bounding box: 116×55×205 Å